Protein AF-A0A2P6VYI5-F1 (afdb_monomer_lite)

pLDDT: mean 72.13, std 23.08, range [32.66, 97.0]

Sequence (226 aa):
MGPPGRRHALGFVRREGHQSGPGGHHGDHEHGDGSRVHTASSAGDSFPFGAASLRRAPVARPSAGPLSFPGPPVTSLPQQPNPRRPHPSLVTIDEETLERWTNLEVREVNKSTVTKGRRLRELLSEDEPSAPTRDGEEHEFDPETLERLDEELSPLVRANLRLPITIYFDHQTETGAYIAHDEAIDAVDQLDVTETSPREGKLWLSRSQAIQIAREYPSAFQFLLA

Structure (mmCIF, N/CA/C/O backbone):
data_AF-A0A2P6VYI5-F1
#
_entry.id   AF-A0A2P6VYI5-F1
#
loop_
_atom_site.group_PDB
_atom_site.id
_atom_site.type_symbol
_atom_site.label_atom_id
_atom_site.label_alt_id
_atom_site.label_comp_id
_atom_site.label_asym_id
_atom_site.label_entity_id
_atom_site.label_seq_id
_atom_site.pdbx_PDB_ins_code
_atom_site.Cartn_x
_atom_site.Cartn_y
_atom_site.Cartn_z
_atom_site.occupancy
_atom_site.B_iso_or_equiv
_atom_site.auth_seq_id
_atom_site.auth_comp_id
_atom_site.auth_asym_id
_atom_site.auth_atom_id
_atom_site.pdbx_PDB_model_num
ATOM 1 N N . MET A 1 1 ? -24.131 -16.814 -57.044 1.00 42.41 1 MET A N 1
ATOM 2 C CA . MET A 1 1 ? -24.842 -17.771 -56.170 1.00 42.41 1 MET A CA 1
ATOM 3 C C . MET A 1 1 ? -24.492 -17.460 -54.716 1.00 42.41 1 MET A C 1
ATOM 5 O O . MET A 1 1 ? -23.474 -17.928 -54.236 1.00 42.41 1 MET A O 1
ATOM 9 N N . GLY A 1 2 ? -25.277 -16.601 -54.054 1.00 52.34 2 GLY A N 1
ATOM 10 C CA . GLY A 1 2 ? -25.522 -16.689 -52.596 1.00 52.34 2 GLY A CA 1
ATOM 11 C C . GLY A 1 2 ? -26.780 -17.548 -52.376 1.00 52.34 2 GLY A C 1
ATOM 12 O O . GLY A 1 2 ? -27.408 -17.868 -53.396 1.00 52.34 2 GLY A O 1
ATOM 13 N N . PRO A 1 3 ? -27.188 -17.945 -51.147 1.00 56.38 3 PRO A N 1
ATOM 14 C CA . PRO A 1 3 ? -27.567 -17.044 -50.028 1.00 56.38 3 PRO A CA 1
ATOM 15 C C . PRO A 1 3 ? -27.355 -17.721 -48.628 1.00 56.38 3 PRO A C 1
ATOM 17 O O . PRO A 1 3 ? -26.495 -18.594 -48.545 1.00 56.38 3 PRO A O 1
ATOM 20 N N . PRO A 1 4 ? -28.200 -17.533 -47.579 1.00 57.28 4 PRO A N 1
ATOM 21 C CA . PRO A 1 4 ? -28.645 -16.353 -46.799 1.00 57.28 4 PRO A CA 1
ATOM 22 C C . PRO A 1 4 ? -28.090 -16.409 -45.337 1.00 57.28 4 PRO A C 1
ATOM 24 O O . PRO A 1 4 ? -27.663 -17.452 -44.867 1.00 57.28 4 PRO A O 1
ATOM 27 N N . GLY A 1 5 ? -27.976 -15.341 -44.540 1.00 41.00 5 GLY A N 1
ATOM 28 C CA . GLY A 1 5 ? -29.052 -14.509 -43.994 1.00 41.00 5 GLY A CA 1
ATOM 29 C C . GLY A 1 5 ? -29.686 -15.123 -42.732 1.00 41.00 5 GLY A C 1
ATOM 30 O O . GLY A 1 5 ? -30.487 -16.041 -42.858 1.00 41.00 5 GLY A O 1
ATOM 31 N N . ARG A 1 6 ? -29.410 -14.569 -41.536 1.00 54.12 6 ARG A N 1
ATOM 32 C CA . ARG A 1 6 ? -30.350 -14.560 -40.393 1.00 54.12 6 ARG A CA 1
ATOM 33 C C . ARG A 1 6 ? -30.092 -13.371 -39.457 1.00 54.12 6 ARG A C 1
ATOM 35 O O . ARG A 1 6 ? -29.108 -13.317 -38.731 1.00 54.12 6 ARG A O 1
ATOM 42 N N . ARG A 1 7 ? -31.024 -12.419 -39.526 1.00 47.28 7 ARG A N 1
ATOM 43 C CA . ARG A 1 7 ? -31.320 -11.372 -38.542 1.00 47.28 7 ARG A CA 1
ATOM 44 C C . ARG A 1 7 ? -32.370 -11.906 -37.567 1.00 47.28 7 ARG A C 1
ATOM 46 O O . ARG A 1 7 ? -33.313 -12.512 -38.049 1.00 47.28 7 ARG A O 1
ATOM 53 N N . HIS A 1 8 ? -32.258 -11.567 -36.285 1.00 49.12 8 HIS A N 1
ATOM 54 C CA . HIS A 1 8 ? -33.333 -11.301 -35.304 1.00 49.12 8 HIS A CA 1
ATOM 55 C C . HIS A 1 8 ? -32.627 -10.477 -34.202 1.00 49.12 8 HIS A C 1
ATOM 57 O O . HIS A 1 8 ? -31.603 -10.933 -33.713 1.00 49.12 8 HIS A O 1
ATOM 63 N N . ALA A 1 9 ? -32.886 -9.205 -33.886 1.00 44.75 9 ALA A N 1
ATOM 64 C CA . ALA A 1 9 ? -34.093 -8.391 -33.724 1.00 44.75 9 ALA A CA 1
ATOM 65 C C . ALA A 1 9 ? -34.996 -8.806 -32.543 1.00 44.75 9 ALA A C 1
ATOM 67 O O . ALA A 1 9 ? -35.568 -9.891 -32.565 1.00 44.75 9 ALA A O 1
ATOM 68 N N . LEU A 1 10 ? -35.180 -7.829 -31.637 1.00 39.62 10 LEU A N 1
ATOM 69 C CA . LEU A 1 10 ? -36.130 -7.688 -30.516 1.00 39.62 10 LEU A CA 1
ATOM 70 C C . LEU A 1 10 ? -35.764 -8.406 -29.194 1.00 39.62 10 LEU A C 1
ATOM 72 O O . LEU A 1 10 ? -35.328 -9.543 -29.210 1.00 39.62 10 LEU A O 1
ATOM 76 N N . GLY A 1 11 ? -35.912 -7.796 -28.011 1.00 36.12 11 GLY A N 1
ATOM 77 C CA . GLY A 1 11 ? -36.803 -6.686 -27.675 1.00 36.12 11 GLY A CA 1
ATOM 78 C C . GLY A 1 11 ? -36.396 -5.864 -26.448 1.00 36.12 11 GLY A C 1
ATOM 79 O O . GLY A 1 11 ? -35.823 -6.353 -25.481 1.00 36.12 11 GLY A O 1
ATOM 80 N N . PHE A 1 12 ? -36.768 -4.588 -26.535 1.00 39.38 12 PHE A N 1
ATOM 81 C CA . PHE A 1 12 ? -37.057 -3.692 -25.424 1.00 39.38 12 PHE A CA 1
ATOM 82 C C . PHE A 1 12 ? -38.098 -4.317 -24.483 1.00 39.38 12 PHE A C 1
ATOM 84 O O . PHE A 1 12 ? -39.153 -4.745 -24.950 1.00 39.38 12 PHE A O 1
ATOM 91 N N . VAL A 1 13 ? -37.878 -4.230 -23.169 1.00 50.09 13 VAL A N 1
ATOM 92 C CA . VAL A 1 13 ? -38.974 -4.142 -22.194 1.00 50.09 13 VAL A CA 1
ATOM 93 C C . VAL A 1 13 ? -38.717 -2.941 -21.294 1.00 50.09 13 VAL A C 1
ATOM 95 O O . VAL A 1 13 ? -37.869 -2.944 -20.408 1.00 50.09 13 VAL A O 1
ATOM 98 N N . ARG A 1 14 ? -39.491 -1.900 -21.586 1.00 40.34 14 ARG A N 1
ATOM 99 C CA . ARG A 1 14 ? -39.785 -0.738 -20.756 1.00 40.34 14 ARG A CA 1
ATOM 100 C C . ARG A 1 14 ? -40.681 -1.206 -19.604 1.00 40.34 14 ARG A C 1
ATOM 102 O O . ARG A 1 14 ? -41.703 -1.840 -19.864 1.00 40.34 14 ARG A O 1
ATOM 109 N N . ARG A 1 15 ? -40.347 -0.877 -18.355 1.00 47.38 15 ARG A N 1
ATOM 110 C CA . ARG A 1 15 ? -41.313 -0.912 -17.247 1.00 47.38 15 ARG A CA 1
ATOM 111 C C . ARG A 1 15 ? -41.228 0.405 -16.490 1.00 47.38 15 ARG A C 1
ATOM 113 O O . ARG A 1 15 ? -40.343 0.619 -15.673 1.00 47.38 15 ARG A O 1
ATOM 120 N N . GLU A 1 16 ? -42.138 1.298 -16.850 1.00 42.16 16 GLU A N 1
ATOM 121 C CA . GLU A 1 16 ? -42.497 2.470 -16.064 1.00 42.16 16 GLU A CA 1
ATOM 122 C C . GLU A 1 16 ? -43.555 2.073 -15.029 1.00 42.16 16 GLU A C 1
ATOM 124 O O . GLU A 1 16 ? -44.430 1.254 -15.316 1.00 42.16 16 GLU A O 1
ATOM 129 N N . GLY A 1 17 ? -43.496 2.734 -13.872 1.00 40.62 17 GLY A N 1
ATOM 130 C CA . GLY A 1 17 ? -44.675 3.119 -13.100 1.00 40.62 17 GLY A CA 1
ATOM 131 C C . GLY A 1 17 ? -45.080 2.202 -11.949 1.00 40.62 17 GLY A C 1
ATOM 132 O O . GLY A 1 17 ? -45.732 1.187 -12.160 1.00 40.62 17 GLY A O 1
ATOM 133 N N . HIS A 1 18 ? -44.843 2.660 -10.717 1.00 46.91 18 HIS A N 1
ATOM 134 C CA . HIS A 1 18 ? -45.966 3.026 -9.849 1.00 46.91 18 HIS A CA 1
ATOM 135 C C . HIS A 1 18 ? -45.542 4.013 -8.750 1.00 46.91 18 HIS A C 1
ATOM 137 O O . HIS A 1 18 ? -44.525 3.838 -8.087 1.00 46.91 18 HIS A O 1
ATOM 143 N N . GLN A 1 19 ? -46.342 5.073 -8.628 1.00 45.84 19 GLN A N 1
ATOM 144 C CA . GLN A 1 19 ? -46.282 6.156 -7.646 1.00 45.84 19 GLN A CA 1
ATOM 145 C C . GLN A 1 19 ? -47.100 5.827 -6.382 1.00 45.84 19 GLN A C 1
ATOM 147 O O . GLN A 1 19 ? -47.957 4.939 -6.420 1.00 45.84 19 GLN A O 1
ATOM 152 N N . SER A 1 20 ? -46.913 6.696 -5.372 1.00 42.16 20 SER A N 1
ATOM 153 C CA . SER A 1 20 ? -47.778 7.016 -4.211 1.00 42.16 20 SER A CA 1
ATOM 154 C C . SER A 1 20 ? -47.398 6.271 -2.923 1.00 42.16 20 SER A C 1
ATOM 156 O O . SER A 1 20 ? -47.311 5.054 -2.932 1.00 42.16 20 SER A O 1
ATOM 158 N N . GLY A 1 21 ? -47.157 6.902 -1.767 1.00 37.19 21 GLY A N 1
ATOM 159 C CA . GLY A 1 21 ? -47.483 8.245 -1.270 1.00 37.19 21 GLY A CA 1
ATOM 160 C C . GLY A 1 21 ? -46.969 8.437 0.185 1.00 37.19 21 GLY A C 1
ATOM 161 O O . GLY A 1 21 ? -46.186 7.607 0.642 1.00 37.19 21 GLY A O 1
ATOM 162 N N . PRO A 1 22 ? -47.363 9.515 0.900 1.00 59.84 22 PRO A N 1
ATOM 163 C CA . PRO A 1 22 ? -46.507 10.216 1.873 1.00 59.84 22 PRO A CA 1
ATOM 164 C C . PRO A 1 22 ? -46.924 10.123 3.361 1.00 59.84 22 PRO A C 1
ATOM 166 O O . PRO A 1 22 ? -48.063 9.799 3.683 1.00 59.84 22 PRO A O 1
ATOM 169 N N . GLY A 1 23 ? -46.006 10.531 4.250 1.00 41.06 23 GLY A N 1
ATOM 170 C CA . GLY A 1 23 ? -46.215 10.909 5.664 1.00 41.06 23 GLY A CA 1
ATOM 171 C C . GLY A 1 23 ? -44.854 10.972 6.384 1.00 41.06 23 GLY A C 1
ATOM 172 O O . GLY A 1 23 ? -44.058 10.063 6.211 1.00 41.06 23 GLY A O 1
ATOM 173 N N . GLY A 1 24 ? -44.422 11.991 7.130 1.00 40.03 24 GLY A N 1
ATOM 174 C CA . GLY A 1 24 ? -45.097 13.125 7.758 1.00 40.03 24 GLY A CA 1
ATOM 175 C C . GLY A 1 24 ? -45.018 13.006 9.289 1.00 40.03 24 GLY A C 1
ATOM 176 O O . GLY A 1 24 ? -45.849 12.303 9.843 1.00 40.03 24 GLY A O 1
ATOM 177 N N . HIS A 1 25 ? -44.024 13.652 9.929 1.00 44.31 25 HIS A N 1
ATOM 178 C CA . HIS A 1 25 ? -44.014 14.275 11.284 1.00 44.31 25 HIS A CA 1
ATOM 179 C C . HIS A 1 25 ? -42.557 14.467 11.771 1.00 44.31 25 HIS A C 1
ATOM 181 O O . HIS A 1 25 ? -41.788 13.517 11.768 1.00 44.31 25 HIS A O 1
ATOM 187 N N . HIS A 1 26 ? -42.056 15.703 11.923 1.00 40.72 26 HIS A N 1
ATOM 188 C CA . HIS A 1 26 ? -42.143 16.620 13.086 1.00 40.72 26 HIS A CA 1
ATOM 189 C C . HIS A 1 26 ? -41.388 16.148 14.336 1.00 40.72 26 HIS A C 1
ATOM 191 O O . HIS A 1 26 ? -41.707 15.108 14.903 1.00 40.72 26 HIS A O 1
ATOM 197 N N . GLY A 1 27 ? -40.447 16.982 14.787 1.00 40.16 27 GLY A N 1
ATOM 198 C CA . GLY A 1 27 ? -39.711 16.813 16.035 1.00 40.16 27 GLY A CA 1
ATOM 199 C C . GLY A 1 27 ? -38.549 17.794 16.155 1.00 40.16 27 GLY A C 1
ATOM 200 O O . GLY A 1 27 ? -37.398 17.391 16.042 1.00 40.16 27 GLY A O 1
ATOM 201 N N . ASP A 1 28 ? -38.875 19.071 16.355 1.00 39.31 28 ASP A N 1
ATOM 202 C CA . ASP A 1 28 ? -37.960 20.125 16.794 1.00 39.31 28 ASP A CA 1
ATOM 203 C C . ASP A 1 28 ? -37.265 19.766 18.121 1.00 39.31 28 ASP A C 1
ATOM 205 O O . ASP A 1 28 ? -37.887 19.206 19.030 1.00 39.31 28 ASP A O 1
ATOM 209 N N . HIS A 1 29 ? -35.998 20.160 18.264 1.00 45.72 29 HIS A N 1
ATOM 210 C CA . HIS A 1 29 ? -35.383 20.441 19.562 1.00 45.72 29 HIS A CA 1
ATOM 211 C C . HIS A 1 29 ? -34.430 21.633 19.429 1.00 45.72 29 HIS A C 1
ATOM 213 O O . HIS A 1 29 ? -33.300 21.515 18.961 1.00 45.72 29 HIS A O 1
ATOM 219 N N . GLU A 1 30 ? -34.925 22.794 19.853 1.00 44.25 30 GLU A N 1
ATOM 220 C CA . GLU A 1 30 ? -34.123 23.925 20.310 1.00 44.25 30 GLU A CA 1
ATOM 221 C C . GLU A 1 30 ? -33.627 23.657 21.739 1.00 44.25 30 GLU A C 1
ATOM 223 O O . GLU A 1 30 ? -34.414 23.210 22.568 1.00 44.25 30 GLU A O 1
ATOM 228 N N . HIS A 1 31 ? -32.365 23.986 22.027 1.00 43.19 31 HIS A N 1
ATOM 229 C CA . HIS A 1 31 ? -31.763 24.437 23.303 1.00 43.19 31 HIS A CA 1
ATOM 230 C C . HIS A 1 31 ? -30.238 24.420 23.064 1.00 43.19 31 HIS A C 1
ATOM 232 O O . HIS A 1 31 ? -29.719 23.434 22.563 1.00 43.19 31 HIS A O 1
ATOM 238 N N . GLY A 1 32 ? -29.417 25.420 23.356 1.00 36.16 32 GLY A N 1
ATOM 239 C CA . GLY A 1 32 ? -29.577 26.681 24.055 1.00 36.16 32 GLY A CA 1
ATOM 240 C C . GLY A 1 32 ? -28.199 27.358 24.121 1.00 36.16 32 GLY A C 1
ATOM 241 O O . GLY A 1 32 ? -27.160 26.702 24.086 1.00 36.16 32 GLY A O 1
ATOM 242 N N . ASP A 1 33 ? -28.246 28.682 24.167 1.00 38.09 33 ASP A N 1
ATOM 243 C CA . ASP A 1 33 ? -27.182 29.667 24.371 1.00 38.09 33 ASP A CA 1
ATOM 244 C C . ASP A 1 33 ? -26.244 29.364 25.563 1.00 38.09 33 ASP A C 1
ATOM 246 O O . ASP A 1 33 ? -26.647 28.755 26.555 1.00 38.09 33 ASP A O 1
ATOM 250 N N . GLY A 1 34 ? -24.992 29.831 25.493 1.00 36.97 34 GLY A N 1
ATOM 251 C CA . GLY A 1 34 ? -24.014 29.622 26.560 1.00 36.97 34 GLY A CA 1
ATOM 252 C C . GLY A 1 34 ? -22.611 30.191 26.340 1.00 36.97 34 GLY A C 1
ATOM 253 O O . GLY A 1 34 ? -21.637 29.456 26.443 1.00 36.97 34 GLY A O 1
ATOM 254 N N . SER A 1 35 ? -22.511 31.492 26.056 1.00 36.28 35 SER A N 1
ATOM 255 C CA . SER A 1 35 ? -21.441 32.422 26.483 1.00 36.28 35 SER A CA 1
ATOM 256 C C . SER A 1 35 ? -20.107 31.863 27.025 1.00 36.28 35 SER A C 1
ATOM 258 O O . SER A 1 35 ? -20.052 31.273 28.104 1.00 36.28 35 SER A O 1
ATOM 260 N N . ARG A 1 36 ? -18.988 32.314 26.434 1.00 36.53 36 ARG A N 1
ATOM 261 C CA . ARG A 1 36 ? -17.781 32.668 27.207 1.00 36.53 36 ARG A CA 1
ATOM 262 C C . ARG A 1 36 ? -16.995 33.809 26.554 1.00 36.53 36 ARG A C 1
ATOM 264 O O . ARG A 1 36 ? -16.228 33.631 25.617 1.00 36.53 36 ARG A O 1
ATOM 271 N N . VAL A 1 37 ? -17.220 35.000 27.098 1.00 42.06 37 VAL A N 1
ATOM 272 C CA . VAL A 1 37 ? -16.324 36.162 27.056 1.00 42.06 37 VAL A CA 1
ATOM 273 C C . VAL A 1 37 ? -15.136 35.901 27.986 1.00 42.06 37 VAL A C 1
ATOM 275 O O . VAL A 1 37 ? -15.345 35.279 29.020 1.00 42.06 37 VAL A O 1
ATOM 278 N N . HIS A 1 38 ? -13.938 36.380 27.630 1.00 39.16 38 HIS A N 1
ATOM 279 C CA . HIS A 1 38 ? -12.920 37.037 28.483 1.00 39.16 38 HIS A CA 1
ATOM 280 C C . HIS A 1 38 ? -11.644 37.236 27.628 1.00 39.16 38 HIS A C 1
ATOM 282 O O . HIS A 1 38 ? -11.089 36.269 27.127 1.00 39.16 38 HIS A O 1
ATOM 288 N N . THR A 1 39 ? -11.339 38.474 27.198 1.00 36.88 39 THR A N 1
ATOM 289 C CA . THR A 1 39 ? -10.247 39.355 27.706 1.00 36.88 39 THR A CA 1
ATOM 290 C C . THR A 1 39 ? -8.839 38.751 27.615 1.00 36.88 39 THR A C 1
ATOM 292 O O . THR A 1 39 ? -8.651 37.622 28.027 1.00 36.88 39 THR A O 1
ATOM 295 N N . ALA A 1 40 ? -7.745 39.429 27.284 1.00 32.66 40 ALA A N 1
ATOM 296 C CA . ALA A 1 40 ? -7.414 40.739 26.742 1.00 32.66 40 ALA A CA 1
ATOM 297 C C . ALA A 1 40 ? -5.868 40.753 26.618 1.00 32.66 40 ALA A C 1
ATOM 299 O O . ALA A 1 40 ? -5.196 40.148 27.443 1.00 32.66 40 ALA A O 1
ATOM 300 N N . SER A 1 41 ? -5.349 41.569 25.698 1.00 33.41 41 SER A N 1
ATOM 301 C CA . SER A 1 41 ? -4.169 42.432 25.894 1.00 33.41 41 SER A CA 1
ATOM 302 C C . SER A 1 41 ? -2.723 41.887 25.907 1.00 33.41 41 SER A C 1
ATOM 304 O O . SER A 1 41 ? -2.395 40.880 26.522 1.00 33.41 41 SER A O 1
ATOM 306 N N . SER A 1 42 ? -1.863 42.768 25.369 1.00 34.38 42 SER A N 1
ATOM 307 C CA . SER A 1 42 ? -0.406 42.943 25.541 1.00 34.38 42 SER A CA 1
ATOM 308 C C . SER A 1 42 ? 0.491 42.174 24.558 1.00 34.38 42 SER A C 1
ATOM 310 O O . SER A 1 42 ? 0.528 40.955 24.578 1.00 34.38 42 SER A O 1
ATOM 312 N N . ALA A 1 43 ? 1.128 42.808 23.562 1.00 36.31 43 ALA A N 1
ATOM 313 C CA . ALA A 1 43 ? 2.178 43.848 23.590 1.00 36.31 43 ALA A CA 1
ATOM 314 C C . ALA A 1 43 ? 3.558 43.329 24.037 1.00 36.31 43 ALA A C 1
ATOM 316 O O . ALA A 1 43 ? 3.669 42.696 25.084 1.00 36.31 43 ALA A O 1
ATOM 317 N N . GLY A 1 44 ? 4.593 43.684 23.264 1.00 32.97 44 GLY A N 1
ATOM 318 C CA . GLY A 1 44 ? 6.011 43.574 23.628 1.00 32.97 44 GLY A CA 1
ATOM 319 C C . GLY A 1 44 ? 6.845 42.917 22.520 1.00 32.97 44 GLY A C 1
ATOM 320 O O . GLY A 1 44 ? 6.811 41.705 22.374 1.00 32.97 44 GLY A O 1
ATOM 321 N N . ASP A 1 45 ? 7.361 43.670 21.551 1.00 33.56 45 ASP A N 1
ATOM 322 C CA . ASP A 1 45 ? 8.681 44.333 21.544 1.00 33.56 45 ASP A CA 1
ATOM 323 C C . ASP A 1 45 ? 9.882 43.403 21.291 1.00 33.56 45 ASP A C 1
ATOM 325 O O . ASP A 1 45 ? 10.179 42.517 22.082 1.00 33.56 45 ASP A O 1
ATOM 329 N N . SER A 1 46 ? 10.565 43.711 20.180 1.00 35.19 46 SER A N 1
ATOM 330 C CA . SER A 1 46 ? 12.017 43.861 20.004 1.00 35.19 46 SER A CA 1
ATOM 331 C C . SER A 1 46 ? 12.980 42.791 20.531 1.00 35.19 46 SER A C 1
ATOM 333 O O . SER A 1 46 ? 12.966 42.456 21.703 1.00 35.19 46 SER A O 1
ATOM 335 N N . PHE A 1 47 ? 13.933 42.369 19.681 1.00 37.97 47 PHE A N 1
ATOM 336 C CA . PHE A 1 47 ? 15.392 42.566 19.858 1.00 37.97 47 PHE A CA 1
ATOM 337 C C . PHE A 1 47 ? 16.212 41.861 18.742 1.00 37.97 47 PHE A C 1
ATOM 339 O O . PHE A 1 47 ? 15.649 41.097 17.961 1.00 37.97 47 PHE A O 1
ATOM 346 N N . PRO A 1 48 ? 17.506 42.205 18.547 1.00 51.06 48 PRO A N 1
ATOM 347 C CA . PRO A 1 48 ? 18.041 42.552 17.233 1.00 51.06 48 PRO A CA 1
ATOM 348 C C . PRO A 1 48 ? 19.103 41.570 16.710 1.00 51.06 48 PRO A C 1
ATOM 350 O O . PRO A 1 48 ? 19.861 40.980 17.477 1.00 51.06 48 PRO A O 1
ATOM 353 N N . PHE A 1 49 ? 19.263 41.495 15.386 1.00 35.62 49 PHE A N 1
ATOM 354 C CA . PHE A 1 49 ? 20.467 40.921 14.779 1.00 35.62 49 PHE A CA 1
ATOM 355 C C . PHE A 1 49 ? 21.556 41.993 14.661 1.00 35.62 49 PHE A C 1
ATOM 357 O O . PHE A 1 49 ? 21.500 42.889 13.819 1.00 35.62 49 PHE A O 1
ATOM 364 N N . GLY A 1 50 ? 22.538 41.902 15.558 1.00 34.41 50 GLY A N 1
ATOM 365 C CA . GLY A 1 50 ? 23.737 42.727 15.570 1.00 34.41 50 GLY A CA 1
ATOM 366 C C . GLY A 1 50 ? 24.690 42.379 14.427 1.00 34.41 50 GLY A C 1
ATOM 367 O O . GLY A 1 50 ? 25.038 41.221 14.203 1.00 34.41 50 GLY A O 1
ATOM 368 N N . ALA A 1 51 ? 25.142 43.420 13.734 1.00 37.81 51 ALA A N 1
ATOM 369 C CA . ALA A 1 51 ? 26.279 43.391 12.833 1.00 37.81 51 ALA A CA 1
ATOM 370 C C . ALA A 1 51 ? 27.591 43.295 13.629 1.00 37.81 51 ALA A C 1
ATOM 372 O O . ALA A 1 51 ? 27.807 44.068 14.562 1.00 37.81 51 ALA A O 1
ATOM 373 N N . ALA A 1 52 ? 28.507 42.419 13.213 1.00 38.72 52 ALA A N 1
ATOM 374 C CA . ALA A 1 52 ? 29.901 42.472 13.642 1.00 38.72 52 ALA A CA 1
ATOM 375 C C . ALA A 1 52 ? 30.834 42.296 12.439 1.00 38.72 52 ALA A C 1
ATOM 377 O O . ALA A 1 52 ? 30.953 41.238 11.829 1.00 38.72 52 ALA A O 1
ATOM 378 N N . SER A 1 53 ? 31.467 43.415 12.111 1.00 37.50 53 SER A N 1
ATOM 379 C CA . SER A 1 53 ? 32.506 43.612 11.112 1.00 37.50 53 SER A CA 1
ATOM 380 C C . SER A 1 53 ? 33.812 42.935 11.545 1.00 37.50 53 SER A C 1
ATOM 382 O O . SER A 1 53 ? 34.279 43.176 12.656 1.00 37.50 53 SER A O 1
ATOM 384 N N . LEU A 1 54 ? 34.465 42.180 10.658 1.00 45.91 54 LEU A N 1
ATOM 385 C CA . LEU A 1 54 ? 35.879 41.824 10.801 1.00 45.91 54 LEU A CA 1
ATOM 386 C C . LEU A 1 54 ? 36.650 42.308 9.573 1.00 45.91 54 LEU A C 1
ATOM 388 O O . LEU A 1 54 ? 36.678 41.694 8.511 1.00 45.91 54 LEU A O 1
ATOM 392 N N . ARG A 1 55 ? 37.284 43.466 9.758 1.00 40.09 55 ARG A N 1
ATOM 393 C CA . ARG A 1 55 ? 38.366 43.978 8.922 1.00 40.09 55 ARG A CA 1
ATOM 394 C C . ARG A 1 55 ? 39.636 43.173 9.202 1.00 40.09 55 ARG A C 1
ATOM 396 O O . ARG A 1 55 ? 39.999 43.050 10.369 1.00 40.09 55 ARG A O 1
ATOM 403 N N . ARG A 1 56 ? 40.376 42.791 8.156 1.00 36.12 56 ARG A N 1
ATOM 404 C CA . ARG A 1 56 ? 41.838 43.003 8.051 1.00 36.12 56 ARG A CA 1
ATOM 405 C C . ARG A 1 56 ? 42.393 42.520 6.702 1.00 36.12 56 ARG A C 1
ATOM 407 O O . ARG A 1 56 ? 42.418 41.336 6.409 1.00 36.12 56 ARG A O 1
ATOM 414 N N . ALA A 1 57 ? 42.912 43.471 5.938 1.00 41.38 57 ALA A N 1
ATOM 415 C CA . ALA A 1 57 ? 44.097 43.343 5.082 1.00 41.38 57 ALA A CA 1
ATOM 416 C C . ALA A 1 57 ? 45.109 44.401 5.604 1.00 41.38 57 ALA A C 1
ATOM 418 O O . ALA A 1 57 ? 44.698 45.173 6.483 1.00 41.38 57 ALA A O 1
ATOM 419 N N . PRO A 1 58 ? 46.355 44.563 5.100 1.00 54.25 58 PRO A N 1
ATOM 420 C CA . PRO A 1 58 ? 47.089 43.868 4.024 1.00 54.25 58 PRO A CA 1
ATOM 421 C C . PRO A 1 58 ? 48.576 43.561 4.401 1.00 54.25 58 PRO A C 1
ATOM 423 O O . PRO A 1 58 ? 48.958 43.738 5.553 1.00 54.25 58 PRO A O 1
ATOM 426 N N . VAL A 1 59 ? 49.416 43.158 3.425 1.00 40.88 59 VAL A N 1
ATOM 427 C CA . VAL A 1 59 ? 50.799 43.656 3.128 1.00 40.88 59 VAL A CA 1
ATOM 428 C C . VAL A 1 59 ? 51.742 42.565 2.573 1.00 40.88 59 VAL A C 1
ATOM 430 O O . VAL A 1 59 ? 51.684 41.396 2.936 1.00 40.88 59 VAL A O 1
ATOM 433 N N . ALA A 1 60 ? 52.575 42.992 1.620 1.00 39.59 60 ALA A N 1
ATOM 434 C CA . ALA A 1 60 ? 53.377 42.241 0.659 1.00 39.59 60 ALA A CA 1
ATOM 435 C C . ALA A 1 60 ? 54.837 41.911 1.082 1.00 39.59 60 ALA A C 1
ATOM 437 O O . ALA A 1 60 ? 55.385 42.571 1.956 1.00 39.59 60 ALA A O 1
ATOM 438 N N . ARG A 1 61 ? 55.416 40.907 0.379 1.00 42.06 61 ARG A N 1
ATOM 439 C CA . ARG A 1 61 ? 56.812 40.646 -0.121 1.00 42.06 61 ARG A CA 1
ATOM 440 C C . ARG A 1 61 ? 58.000 41.478 0.437 1.00 42.06 61 ARG A C 1
ATOM 442 O O . ARG A 1 61 ? 57.829 42.684 0.574 1.00 42.06 61 ARG A O 1
ATOM 449 N N . PRO A 1 62 ? 59.247 40.931 0.565 1.00 46.19 62 PRO A N 1
ATOM 450 C CA . PRO A 1 62 ? 60.053 40.510 -0.608 1.00 46.19 62 PRO A CA 1
ATOM 451 C C . PRO A 1 62 ? 61.147 39.405 -0.439 1.00 46.19 62 PRO A C 1
ATOM 453 O O . PRO A 1 62 ? 61.421 38.895 0.637 1.00 46.19 62 PRO A O 1
ATOM 456 N N . SER A 1 63 ? 61.724 39.073 -1.606 1.00 44.50 63 SER A N 1
ATOM 457 C CA . SER A 1 63 ? 62.942 38.336 -2.030 1.00 44.50 63 SER A CA 1
ATOM 458 C C . SER A 1 63 ? 64.099 37.989 -1.068 1.00 44.50 63 SER A C 1
ATOM 460 O O . SER A 1 63 ? 64.547 38.863 -0.335 1.00 44.50 63 SER A O 1
ATOM 462 N N . ALA A 1 64 ? 64.738 36.824 -1.298 1.00 41.81 64 ALA A N 1
ATOM 463 C CA . ALA A 1 64 ? 66.186 36.663 -1.583 1.00 41.81 64 ALA A CA 1
ATOM 464 C C . ALA A 1 64 ? 66.558 35.178 -1.868 1.00 41.81 64 ALA A C 1
ATOM 466 O O . ALA A 1 64 ? 66.183 34.297 -1.100 1.00 41.81 64 ALA A O 1
ATOM 467 N N . GLY A 1 65 ? 67.295 34.898 -2.959 1.00 40.41 65 GLY A N 1
ATOM 468 C CA . GLY A 1 65 ? 68.157 33.694 -3.091 1.00 40.41 65 GLY A CA 1
ATOM 469 C C . GLY A 1 65 ? 69.464 33.874 -2.285 1.00 40.41 65 GLY A C 1
ATOM 470 O O . GLY A 1 65 ? 69.513 34.850 -1.535 1.00 40.41 65 GLY A O 1
ATOM 471 N N . PRO A 1 66 ? 70.550 33.069 -2.419 1.00 52.34 66 PRO A N 1
ATOM 472 C CA . PRO A 1 66 ? 70.957 32.124 -3.482 1.00 52.34 66 PRO A CA 1
ATOM 473 C C . PRO A 1 66 ? 71.322 30.718 -2.890 1.00 52.34 66 PRO A C 1
ATOM 475 O O . PRO A 1 66 ? 71.138 30.495 -1.704 1.00 52.34 66 PRO A O 1
ATOM 478 N N . LEU A 1 67 ? 71.722 29.654 -3.601 1.00 44.56 67 LEU A N 1
ATOM 479 C CA . LEU A 1 67 ? 73.011 29.401 -4.263 1.00 44.56 67 LEU A CA 1
ATOM 480 C C . LEU A 1 67 ? 72.931 28.050 -5.002 1.00 44.56 67 LEU A C 1
ATOM 482 O O . LEU A 1 67 ? 72.441 27.059 -4.465 1.00 44.56 67 LEU A O 1
ATOM 486 N N . SER A 1 68 ? 73.447 28.032 -6.230 1.00 42.34 68 SER A N 1
ATOM 487 C CA . SER A 1 68 ? 73.669 26.832 -7.041 1.00 42.34 68 SER A CA 1
ATOM 488 C C . SER A 1 68 ? 74.904 26.062 -6.572 1.00 42.34 68 SER A C 1
ATOM 490 O O . SER A 1 68 ? 75.956 26.662 -6.368 1.00 42.34 68 SER A O 1
ATOM 492 N N . PHE A 1 69 ? 74.801 24.733 -6.531 1.00 51.38 69 PHE A N 1
ATOM 493 C CA . PHE A 1 69 ? 75.939 23.816 -6.616 1.00 51.38 69 PHE A CA 1
ATOM 494 C C . PHE A 1 69 ? 75.758 22.936 -7.863 1.00 51.38 69 PHE A C 1
ATOM 496 O O . PHE A 1 69 ? 74.704 22.311 -7.996 1.00 51.38 69 PHE A O 1
ATOM 503 N N . PRO A 1 70 ? 76.734 22.858 -8.785 1.00 50.88 70 PRO A N 1
ATOM 504 C CA . PRO A 1 70 ? 76.695 21.879 -9.862 1.00 50.88 70 PRO A CA 1
ATOM 505 C C . PRO A 1 70 ? 77.087 20.498 -9.313 1.00 50.88 70 PRO A C 1
ATOM 507 O O . PRO A 1 70 ? 78.244 20.256 -8.975 1.00 50.88 70 PRO A O 1
ATOM 510 N N . GLY A 1 71 ? 76.112 19.594 -9.202 1.00 50.84 71 GLY A N 1
ATOM 511 C CA . GLY A 1 71 ? 76.365 18.165 -9.002 1.00 50.84 71 GLY A CA 1
ATOM 512 C C . GLY A 1 71 ? 76.889 17.501 -10.288 1.00 50.84 71 GLY A C 1
ATOM 513 O O . GLY A 1 71 ? 76.660 18.027 -11.380 1.00 50.84 71 GLY A O 1
ATOM 514 N N . PRO A 1 72 ? 77.602 16.364 -10.187 1.00 59.06 72 PRO A N 1
ATOM 515 C CA . PRO A 1 72 ? 78.151 15.655 -11.344 1.00 59.06 72 PRO A CA 1
ATOM 516 C C . PRO A 1 72 ? 77.039 15.135 -12.274 1.00 59.06 72 PRO A C 1
ATOM 518 O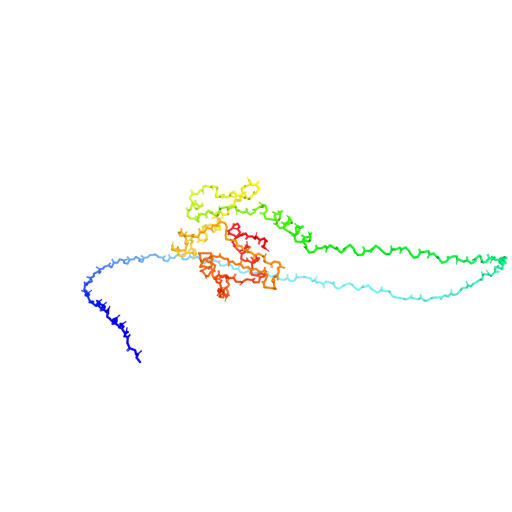 O . PRO A 1 72 ? 75.912 14.922 -11.818 1.00 59.06 72 PRO A O 1
ATOM 521 N N . PRO A 1 73 ? 77.330 14.905 -13.570 1.00 54.50 73 PRO A N 1
ATOM 522 C CA . PRO A 1 73 ? 76.332 14.435 -14.520 1.00 54.50 73 PRO A CA 1
ATOM 523 C C . PRO A 1 73 ? 75.807 13.063 -14.093 1.00 54.50 73 PRO A C 1
ATOM 525 O O . PRO A 1 73 ? 76.533 12.069 -14.091 1.00 54.50 73 PRO A O 1
ATOM 528 N N . VAL A 1 74 ? 74.524 13.006 -13.741 1.00 53.00 74 VAL A N 1
ATOM 529 C CA . VAL A 1 74 ? 73.796 11.745 -13.644 1.00 53.00 74 VAL A CA 1
ATOM 530 C C . VAL A 1 74 ? 73.617 11.259 -15.075 1.00 53.00 74 VAL A C 1
ATOM 532 O O . VAL A 1 74 ? 72.869 11.851 -15.851 1.00 53.00 74 VAL A O 1
ATOM 535 N N . THR A 1 75 ? 74.340 10.207 -15.448 1.00 53.41 75 THR A N 1
ATOM 536 C CA . THR A 1 75 ? 74.066 9.450 -16.668 1.00 53.41 75 THR A CA 1
ATOM 537 C C . THR A 1 75 ? 72.643 8.913 -16.568 1.00 53.41 75 THR A C 1
ATOM 539 O O . THR A 1 75 ? 72.384 7.929 -15.877 1.00 53.41 75 THR A O 1
ATOM 542 N N . SER A 1 76 ? 71.704 9.590 -17.224 1.00 54.72 76 SER A N 1
ATOM 543 C CA . SER A 1 76 ? 70.338 9.118 -17.400 1.00 54.72 76 SER A CA 1
ATOM 544 C C . SER A 1 76 ? 70.387 7.797 -18.164 1.00 54.72 76 SER A C 1
ATOM 546 O O . SER A 1 76 ? 70.632 7.785 -19.371 1.00 54.72 76 SER A O 1
ATOM 548 N N . LEU A 1 77 ? 70.168 6.675 -17.473 1.00 52.94 77 LEU A N 1
ATOM 549 C CA . LEU A 1 77 ? 69.793 5.437 -18.149 1.00 52.94 77 LEU A CA 1
ATOM 550 C C . LEU A 1 77 ? 68.556 5.729 -19.016 1.00 52.94 77 LEU A C 1
ATOM 552 O O . LEU A 1 77 ? 67.662 6.446 -18.551 1.00 52.94 77 LEU A O 1
ATOM 556 N N . PRO A 1 78 ? 68.453 5.176 -20.237 1.00 54.81 78 PRO A N 1
ATOM 557 C CA . PRO A 1 78 ? 67.200 5.226 -20.971 1.00 54.81 78 PRO A CA 1
ATOM 558 C C . PRO A 1 78 ? 66.126 4.575 -20.095 1.00 54.81 78 PRO A C 1
ATOM 560 O O . PRO A 1 78 ? 66.206 3.384 -19.793 1.00 54.81 78 PRO A O 1
ATOM 563 N N . GLN A 1 79 ? 65.146 5.367 -19.644 1.00 54.59 79 GLN A N 1
ATOM 564 C CA . GLN A 1 79 ? 63.941 4.822 -19.031 1.00 54.59 79 GLN A CA 1
ATOM 565 C C . GLN A 1 79 ? 63.346 3.846 -20.042 1.00 54.59 79 GLN A C 1
ATOM 567 O O . GLN A 1 79 ? 62.893 4.255 -21.113 1.00 54.59 79 GLN A O 1
ATOM 572 N N . GLN A 1 80 ? 63.372 2.553 -19.719 1.00 59.25 80 GLN A N 1
ATOM 573 C CA . GLN A 1 80 ? 62.531 1.602 -20.426 1.00 59.25 80 GLN A CA 1
ATOM 574 C C . GLN A 1 80 ? 61.090 2.120 -20.349 1.00 59.25 80 GLN A C 1
ATOM 576 O O . GLN A 1 80 ? 60.668 2.545 -19.267 1.00 59.25 80 GLN A O 1
ATOM 581 N N . PRO A 1 81 ? 60.332 2.119 -21.458 1.00 52.09 81 PRO A N 1
ATOM 582 C CA . PRO A 1 81 ? 58.928 2.478 -21.411 1.00 52.09 81 PRO A CA 1
ATOM 583 C C . PRO A 1 81 ? 58.247 1.530 -20.426 1.00 52.09 81 PRO A C 1
ATOM 585 O O . PRO A 1 81 ? 58.167 0.325 -20.657 1.00 52.09 81 PRO A O 1
ATOM 588 N N . ASN A 1 82 ? 57.818 2.089 -19.296 1.00 57.19 82 ASN A N 1
ATOM 589 C CA . ASN A 1 82 ? 57.054 1.387 -18.280 1.00 57.19 82 ASN A CA 1
ATOM 590 C C . ASN A 1 82 ? 55.870 0.717 -18.999 1.00 57.19 82 ASN A C 1
ATOM 592 O O . ASN A 1 82 ? 55.111 1.446 -19.654 1.00 57.19 82 ASN A O 1
ATOM 596 N N . PRO A 1 83 ? 55.724 -0.624 -18.977 1.00 59.25 83 PRO A N 1
ATOM 597 C CA . PRO A 1 83 ? 54.587 -1.262 -19.615 1.00 59.25 83 PRO A CA 1
ATOM 598 C C . PRO A 1 83 ? 53.350 -0.655 -18.967 1.00 59.25 83 PRO A C 1
ATOM 600 O O . PRO A 1 83 ? 53.152 -0.775 -17.756 1.00 59.25 83 PRO A O 1
ATOM 603 N N . ARG A 1 84 ? 52.575 0.093 -19.763 1.00 59.69 84 ARG A N 1
ATOM 604 C CA . ARG A 1 84 ? 51.314 0.688 -19.326 1.00 59.69 84 ARG A CA 1
ATOM 605 C C . ARG A 1 84 ? 50.565 -0.419 -18.605 1.00 59.69 84 ARG A C 1
ATOM 607 O O . ARG A 1 84 ? 50.288 -1.448 -19.221 1.00 59.69 84 ARG A O 1
ATOM 614 N N . ARG A 1 85 ? 50.323 -0.241 -17.301 1.00 58.69 85 ARG A N 1
ATOM 615 C CA . ARG A 1 85 ? 49.492 -1.169 -16.534 1.00 58.69 85 ARG A CA 1
ATOM 616 C C . ARG A 1 85 ? 48.245 -1.406 -17.384 1.00 58.69 85 ARG A C 1
ATOM 618 O O . ARG A 1 85 ? 47.657 -0.402 -17.798 1.00 58.69 85 ARG A O 1
ATOM 625 N N . PRO A 1 86 ? 47.884 -2.657 -17.716 1.00 52.47 86 PRO A N 1
ATOM 626 C CA . PRO A 1 86 ? 46.627 -2.890 -18.395 1.00 52.47 86 PRO A CA 1
ATOM 627 C C . PRO A 1 86 ? 45.559 -2.218 -17.537 1.00 52.47 86 PRO A C 1
ATOM 629 O O . PRO A 1 86 ? 45.444 -2.498 -16.341 1.00 52.47 86 PRO A O 1
ATOM 632 N N . HIS A 1 87 ? 44.872 -1.234 -18.119 1.00 56.69 87 HIS A N 1
ATOM 633 C CA . HIS A 1 87 ? 43.681 -0.674 -17.503 1.00 56.69 87 HIS A CA 1
ATOM 634 C C . HIS A 1 87 ? 42.776 -1.865 -17.182 1.00 56.69 87 HIS A C 1
ATOM 636 O O . HIS A 1 87 ? 42.719 -2.773 -18.019 1.00 56.69 87 HIS A O 1
ATOM 642 N N . PRO A 1 88 ? 42.139 -1.917 -15.997 1.00 58.75 88 PRO A N 1
ATOM 643 C CA . PRO A 1 88 ? 41.191 -2.980 -15.713 1.00 58.75 88 PRO A CA 1
ATOM 644 C C . PRO A 1 88 ? 40.220 -3.000 -16.888 1.00 58.75 88 PRO A C 1
ATOM 646 O O . PRO A 1 88 ? 39.551 -2.001 -17.158 1.00 58.75 88 PRO A O 1
ATOM 649 N N . SER A 1 89 ? 40.256 -4.085 -17.661 1.00 59.19 89 SER A N 1
ATOM 650 C CA . SER A 1 89 ? 39.292 -4.327 -18.721 1.00 59.19 89 SER A CA 1
ATOM 651 C C . SER A 1 89 ? 37.937 -4.123 -18.075 1.00 59.19 89 SER A C 1
ATOM 653 O O . SER A 1 89 ? 37.670 -4.775 -17.063 1.00 59.19 89 SER A O 1
ATOM 655 N N . LEU A 1 90 ? 37.158 -3.167 -18.587 1.00 60.09 90 LEU A N 1
ATOM 656 C CA . LEU A 1 90 ? 35.789 -2.941 -18.148 1.00 60.09 90 LEU A CA 1
ATOM 657 C C . LEU A 1 90 ? 35.136 -4.316 -18.074 1.00 60.09 90 LEU A C 1
ATOM 659 O O . LEU A 1 90 ? 34.994 -4.982 -19.101 1.00 60.09 90 LEU A O 1
ATOM 663 N N . VAL A 1 91 ? 34.858 -4.778 -16.855 1.00 63.28 91 VAL A N 1
ATOM 664 C CA . VAL A 1 91 ? 34.110 -6.009 -16.648 1.00 63.28 91 VAL A CA 1
ATOM 665 C C . VAL A 1 91 ? 32.772 -5.721 -17.299 1.00 63.28 91 VAL A C 1
ATOM 667 O O . VAL A 1 91 ? 31.995 -4.912 -16.803 1.00 63.28 91 VAL A O 1
ATOM 670 N N . THR A 1 92 ? 32.583 -6.266 -18.495 1.00 66.12 92 THR A N 1
ATOM 671 C CA . THR A 1 92 ? 31.340 -6.107 -19.230 1.00 66.12 92 THR A CA 1
ATOM 672 C C . THR A 1 92 ? 30.427 -7.141 -18.603 1.00 66.12 92 THR A C 1
ATOM 674 O O . THR A 1 92 ? 30.551 -8.327 -18.892 1.00 66.12 92 THR A O 1
ATOM 677 N N . ILE A 1 93 ? 29.649 -6.705 -17.614 1.00 77.81 93 ILE A N 1
ATOM 678 C CA . ILE A 1 93 ? 28.614 -7.538 -17.011 1.00 77.81 93 ILE A CA 1
ATOM 679 C C . ILE A 1 93 ? 27.583 -7.760 -18.117 1.00 77.81 93 ILE A C 1
ATOM 681 O O . ILE A 1 93 ? 27.120 -6.793 -18.721 1.00 77.81 93 ILE A O 1
ATOM 685 N N . ASP A 1 94 ? 27.309 -9.018 -18.447 1.00 88.38 94 ASP A N 1
ATOM 686 C CA . ASP A 1 94 ? 26.250 -9.353 -19.389 1.00 88.38 94 ASP A CA 1
ATOM 687 C C . ASP A 1 94 ? 24.878 -9.010 -18.792 1.00 88.38 94 ASP A C 1
ATOM 689 O O . ASP A 1 94 ? 24.694 -9.022 -17.572 1.00 88.38 94 ASP A O 1
ATOM 693 N N . GLU A 1 95 ? 23.921 -8.690 -19.662 1.00 86.50 95 GLU A N 1
ATOM 694 C CA . GLU A 1 95 ? 22.581 -8.252 -19.258 1.00 86.50 95 GLU A CA 1
ATOM 695 C C . GLU A 1 95 ? 21.882 -9.285 -18.361 1.00 86.50 95 GLU A C 1
ATOM 697 O O . GLU A 1 95 ? 21.279 -8.919 -17.362 1.00 86.50 95 GLU A O 1
ATOM 702 N N . GLU A 1 96 ? 22.049 -10.583 -18.632 1.00 86.12 96 GLU A N 1
ATOM 703 C CA . GLU A 1 96 ? 21.442 -11.662 -17.840 1.00 86.12 96 GLU A CA 1
ATOM 704 C C . GLU A 1 96 ? 21.984 -11.687 -16.401 1.00 86.12 96 GLU A C 1
ATOM 706 O O . GLU A 1 96 ? 21.234 -11.831 -15.429 1.00 86.12 96 GLU A O 1
ATOM 711 N N . THR A 1 97 ? 23.295 -11.503 -16.236 1.00 84.19 97 THR 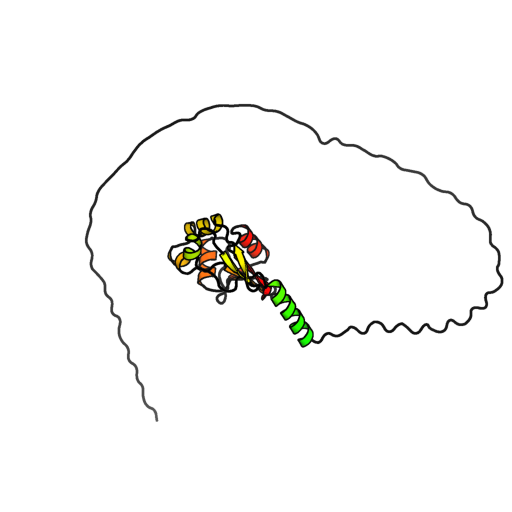A N 1
ATOM 712 C CA . THR A 1 97 ? 23.915 -11.374 -14.917 1.00 84.19 97 THR A CA 1
ATOM 713 C C . THR A 1 97 ? 23.423 -10.115 -14.208 1.00 84.19 97 THR A C 1
ATOM 715 O O . THR A 1 97 ? 23.094 -10.190 -13.022 1.00 84.19 97 THR A O 1
ATOM 718 N N . LEU A 1 98 ? 23.325 -8.978 -14.903 1.00 85.06 98 LEU A N 1
ATOM 719 C CA . LEU A 1 98 ? 22.804 -7.741 -14.320 1.00 85.06 98 LEU A CA 1
ATOM 720 C C . LEU A 1 98 ? 21.347 -7.904 -13.865 1.00 85.06 98 LEU A C 1
ATOM 722 O O . LEU A 1 98 ? 21.040 -7.622 -12.709 1.00 85.06 98 LEU A O 1
ATOM 726 N N . GLU A 1 99 ? 20.472 -8.426 -14.722 1.00 85.00 99 GLU A N 1
ATOM 727 C CA . GLU A 1 99 ? 19.071 -8.719 -14.409 1.00 85.00 99 GLU A CA 1
ATOM 728 C C . GLU A 1 99 ? 18.950 -9.654 -13.205 1.00 85.00 99 GLU A C 1
ATOM 730 O O . GLU A 1 99 ? 18.144 -9.427 -12.301 1.00 85.00 99 GLU A O 1
ATOM 735 N N . ARG A 1 100 ? 19.771 -10.708 -13.143 1.00 85.25 100 ARG A N 1
ATOM 736 C CA . ARG A 1 100 ? 19.777 -11.636 -12.009 1.00 85.25 100 ARG A CA 1
ATOM 737 C C . ARG A 1 100 ? 20.143 -10.938 -10.700 1.00 85.25 100 ARG A C 1
ATOM 739 O O . ARG A 1 100 ? 19.492 -11.199 -9.689 1.00 85.25 100 ARG A O 1
ATOM 746 N N . TRP A 1 101 ? 21.168 -10.089 -10.698 1.00 84.50 101 TRP A N 1
ATOM 747 C CA . TRP A 1 101 ? 21.570 -9.333 -9.508 1.00 84.50 101 TRP A CA 1
ATOM 748 C C . TRP A 1 101 ? 20.511 -8.309 -9.103 1.00 84.50 101 TRP A C 1
ATOM 750 O O . TRP A 1 101 ? 20.136 -8.265 -7.934 1.00 84.50 101 TRP A O 1
ATOM 760 N N . THR A 1 102 ? 19.957 -7.568 -10.064 1.00 83.06 102 THR A N 1
ATOM 761 C CA . THR A 1 102 ? 18.856 -6.625 -9.830 1.00 83.06 102 THR A CA 1
ATOM 762 C C . THR A 1 102 ? 17.651 -7.332 -9.215 1.00 83.06 102 THR A C 1
ATOM 764 O O . THR A 1 102 ? 17.114 -6.879 -8.212 1.00 83.06 102 THR A O 1
ATOM 767 N N . ASN A 1 103 ? 17.272 -8.503 -9.730 1.00 83.69 103 ASN A N 1
ATOM 768 C CA . ASN A 1 103 ? 16.173 -9.294 -9.176 1.00 83.69 103 ASN A CA 1
ATOM 769 C C . ASN A 1 103 ? 16.433 -9.779 -7.742 1.00 83.69 103 ASN A C 1
ATOM 771 O O . ASN A 1 103 ? 15.488 -9.906 -6.962 1.00 83.69 103 ASN A O 1
ATOM 775 N N . LEU A 1 104 ? 17.684 -10.085 -7.382 1.00 83.31 104 LEU A N 1
ATOM 776 C CA . LEU A 1 104 ? 18.036 -10.429 -6.001 1.00 83.31 104 LEU A CA 1
ATOM 777 C C . LEU A 1 104 ? 17.900 -9.212 -5.081 1.00 83.31 104 LEU A C 1
ATOM 779 O O . LEU A 1 104 ? 17.301 -9.336 -4.017 1.00 83.31 104 LEU A O 1
ATOM 783 N N . GLU A 1 105 ? 18.370 -8.047 -5.522 1.00 83.38 105 GLU A N 1
ATOM 784 C CA . GLU A 1 105 ? 18.259 -6.797 -4.766 1.00 83.38 105 GLU A CA 1
ATOM 785 C C . GLU A 1 105 ? 16.794 -6.382 -4.565 1.00 83.38 105 GLU A C 1
ATOM 787 O O . GLU A 1 105 ? 16.371 -6.080 -3.453 1.00 83.38 105 GLU A O 1
ATOM 792 N N . VAL A 1 106 ? 15.974 -6.457 -5.617 1.00 83.56 106 VAL A N 1
ATOM 793 C CA . VAL A 1 106 ? 14.533 -6.166 -5.549 1.00 83.56 106 VAL A CA 1
ATOM 794 C C . VAL A 1 106 ? 13.828 -7.088 -4.552 1.00 83.56 106 VAL A C 1
ATOM 796 O O . VAL A 1 106 ? 12.959 -6.653 -3.794 1.00 83.56 106 VAL A O 1
ATOM 799 N N . ARG A 1 107 ? 14.193 -8.376 -4.523 1.00 79.56 107 ARG A N 1
ATOM 800 C CA . ARG A 1 107 ? 13.638 -9.324 -3.546 1.00 79.56 107 ARG A CA 1
ATOM 801 C C . ARG A 1 107 ? 14.035 -8.967 -2.122 1.00 79.56 107 ARG A C 1
ATOM 803 O O . ARG A 1 107 ? 13.187 -9.069 -1.242 1.00 79.56 107 ARG A O 1
ATOM 810 N N . GLU A 1 108 ? 15.282 -8.556 -1.916 1.00 82.44 108 GLU A N 1
ATOM 811 C CA . GLU A 1 108 ? 15.789 -8.142 -0.608 1.00 82.44 108 GLU A CA 1
ATOM 812 C C . GLU A 1 108 ? 15.045 -6.906 -0.088 1.00 82.44 108 GLU A C 1
ATOM 814 O O . GLU A 1 108 ? 14.529 -6.921 1.026 1.00 82.44 108 GLU A O 1
ATOM 819 N N . VAL A 1 109 ? 14.894 -5.876 -0.926 1.00 79.31 109 VAL A N 1
ATOM 820 C CA . VAL A 1 109 ? 14.180 -4.633 -0.583 1.00 79.31 109 VAL A CA 1
ATOM 821 C C . VAL A 1 109 ? 12.718 -4.893 -0.207 1.00 79.31 109 VAL A C 1
ATOM 823 O O . VAL A 1 109 ? 12.177 -4.236 0.678 1.00 79.31 109 VAL A O 1
ATOM 826 N N . ASN A 1 110 ? 12.076 -5.872 -0.844 1.00 86.88 110 ASN A N 1
ATOM 827 C CA . ASN A 1 110 ? 10.661 -6.177 -0.638 1.00 86.88 110 ASN A CA 1
ATOM 828 C C . ASN A 1 110 ? 10.386 -7.190 0.496 1.00 86.88 110 ASN A C 1
ATOM 830 O O . ASN A 1 110 ? 9.265 -7.697 0.597 1.00 86.88 110 ASN A O 1
ATOM 834 N N . LYS A 1 111 ? 11.376 -7.552 1.323 1.00 81.75 111 LYS A N 1
ATOM 835 C CA . LYS A 1 111 ? 11.197 -8.531 2.415 1.00 81.75 111 LYS A CA 1
ATOM 836 C C . LYS A 1 111 ? 10.168 -8.103 3.462 1.00 81.75 111 LYS A C 1
ATOM 838 O O . LYS A 1 111 ? 9.370 -8.923 3.908 1.00 81.75 111 LYS A O 1
ATOM 843 N N . SER A 1 112 ? 10.127 -6.816 3.790 1.00 80.12 112 SER A N 1
ATOM 844 C CA . SER A 1 112 ? 9.161 -6.255 4.741 1.00 80.12 112 SER A CA 1
ATOM 845 C C . SER A 1 112 ? 7.775 -6.008 4.133 1.00 80.12 112 SER A C 1
ATOM 847 O O . SER A 1 112 ? 6.878 -5.516 4.816 1.00 80.12 112 SER A O 1
ATOM 849 N N . THR A 1 113 ? 7.553 -6.346 2.856 1.00 86.44 113 THR A N 1
ATOM 850 C CA . THR A 1 113 ? 6.245 -6.159 2.220 1.00 86.44 113 THR A CA 1
ATOM 851 C C . THR A 1 113 ? 5.231 -7.193 2.701 1.00 86.44 113 THR A C 1
ATOM 853 O O . THR A 1 113 ? 5.534 -8.388 2.762 1.00 86.44 113 THR A O 1
ATOM 856 N N . VAL A 1 114 ? 4.004 -6.752 2.984 1.00 89.31 114 VAL A N 1
ATOM 857 C CA . VAL A 1 114 ? 2.891 -7.627 3.373 1.00 89.31 114 VAL A CA 1
ATOM 858 C C . VAL A 1 114 ? 2.582 -8.636 2.264 1.00 89.31 114 VAL A C 1
ATOM 860 O O . VAL A 1 114 ? 2.412 -8.291 1.095 1.00 89.31 114 VAL A O 1
ATOM 863 N N . THR A 1 115 ? 2.506 -9.918 2.628 1.00 80.44 115 THR A N 1
ATOM 864 C CA . THR A 1 115 ? 2.282 -11.018 1.668 1.00 80.44 115 THR A CA 1
ATOM 865 C C . THR A 1 115 ? 0.836 -11.135 1.221 1.00 80.44 115 THR A C 1
ATOM 867 O O . THR A 1 115 ? 0.555 -11.491 0.075 1.00 80.44 115 THR A O 1
ATOM 870 N N . LYS A 1 116 ? -0.091 -10.876 2.141 1.00 83.12 116 LYS A N 1
ATOM 871 C CA . LYS A 1 116 ? -1.524 -11.031 1.932 1.00 83.12 116 LYS A CA 1
ATOM 872 C C . LYS A 1 116 ? -2.254 -9.892 2.620 1.00 83.12 116 LYS A C 1
ATOM 874 O O . LYS A 1 116 ? -2.413 -9.905 3.837 1.00 83.12 116 LYS A O 1
ATOM 879 N N . GLY A 1 117 ? -2.747 -8.949 1.820 1.00 88.69 117 GLY A N 1
ATOM 880 C CA . GLY A 1 117 ? -3.494 -7.813 2.344 1.00 88.69 117 GLY A CA 1
ATOM 881 C C . GLY A 1 117 ? -4.749 -8.241 3.114 1.00 88.69 117 GLY A C 1
ATOM 882 O O . GLY A 1 117 ? -5.510 -9.115 2.664 1.00 88.69 117 GLY A O 1
ATOM 883 N N . ARG A 1 118 ? -4.967 -7.620 4.273 1.00 95.06 118 ARG A N 1
ATOM 884 C CA . ARG A 1 118 ? -6.120 -7.834 5.164 1.00 95.06 118 ARG A CA 1
ATOM 885 C C . ARG A 1 118 ? -7.219 -6.830 4.839 1.00 95.06 118 ARG A C 1
ATOM 887 O O . ARG A 1 118 ? -6.930 -5.749 4.343 1.00 95.06 118 ARG A O 1
ATOM 894 N N . ARG A 1 119 ? -8.492 -7.180 5.049 1.00 95.94 119 ARG A N 1
ATOM 895 C CA . ARG A 1 119 ? -9.584 -6.229 4.770 1.00 95.94 119 ARG A CA 1
ATOM 896 C C . ARG A 1 119 ? -9.660 -5.169 5.865 1.00 95.94 119 ARG A C 1
ATOM 898 O O . ARG A 1 119 ? -9.525 -5.525 7.031 1.00 95.94 119 ARG A O 1
ATOM 905 N N . LEU A 1 120 ? -9.996 -3.929 5.506 1.00 95.94 120 LEU A N 1
ATOM 906 C CA . LEU A 1 120 ? -10.130 -2.822 6.466 1.00 95.94 120 LEU A CA 1
ATOM 907 C C . LEU A 1 120 ? -11.048 -3.180 7.650 1.00 95.94 120 LEU A C 1
ATOM 909 O O . LEU A 1 120 ? -10.642 -3.090 8.801 1.00 95.94 120 LEU A O 1
ATOM 913 N N . ARG A 1 121 ? -12.242 -3.716 7.371 1.00 94.00 121 ARG A N 1
ATOM 914 C CA . ARG A 1 121 ? -13.202 -4.165 8.403 1.00 94.00 121 ARG A CA 1
ATOM 915 C C . ARG A 1 121 ? -12.661 -5.218 9.380 1.00 94.00 121 ARG A C 1
ATOM 917 O O . ARG A 1 121 ? -13.199 -5.356 10.467 1.00 94.00 121 ARG A O 1
ATOM 924 N N . GLU A 1 122 ? -11.703 -6.039 8.945 1.00 94.44 122 GLU A N 1
ATOM 925 C CA . GLU A 1 122 ? -11.112 -7.079 9.796 1.00 94.44 122 GLU A CA 1
ATOM 926 C C . GLU A 1 122 ? -10.095 -6.436 10.736 1.00 94.44 122 GLU A C 1
ATOM 928 O O . GLU A 1 122 ? -10.134 -6.701 11.930 1.00 94.44 122 GLU A O 1
ATOM 933 N N . LEU A 1 123 ? -9.266 -5.534 10.208 1.00 95.69 123 LEU A N 1
ATOM 934 C CA . LEU A 1 123 ? -8.277 -4.787 10.984 1.00 95.69 123 LEU A CA 1
ATOM 935 C C . LEU A 1 123 ? -8.938 -3.878 12.032 1.00 95.69 123 LEU A C 1
ATOM 937 O O . LEU A 1 123 ? -8.509 -3.863 13.173 1.00 95.69 123 LEU A O 1
ATOM 941 N N . LEU A 1 124 ? -10.046 -3.209 11.695 1.00 95.00 124 LEU A N 1
ATOM 942 C CA . LEU A 1 124 ? -10.815 -2.376 12.639 1.00 95.00 124 LEU A CA 1
ATOM 943 C C . LEU A 1 124 ? -11.427 -3.153 13.818 1.00 95.00 124 LEU A C 1
ATOM 945 O O . LEU A 1 124 ? -11.876 -2.547 14.784 1.00 95.00 124 LEU A O 1
ATOM 949 N N . SER A 1 125 ? -11.519 -4.482 13.719 1.00 94.38 125 SER A N 1
ATOM 950 C CA . SER A 1 125 ? -12.069 -5.332 14.784 1.00 94.38 125 SER A CA 1
ATOM 951 C C . SER A 1 125 ? -11.003 -5.971 15.677 1.00 94.38 125 SER A C 1
ATOM 953 O O . SER A 1 125 ? -11.356 -6.690 16.610 1.00 94.38 125 SER A O 1
ATOM 955 N N . GLU A 1 126 ? -9.723 -5.760 15.367 1.00 94.44 126 GLU A N 1
ATOM 956 C CA . GLU A 1 126 ? -8.585 -6.307 16.104 1.00 94.44 126 GLU A CA 1
ATOM 957 C C . GLU A 1 126 ? -8.072 -5.270 17.115 1.00 94.44 126 GLU A C 1
ATOM 959 O O . GLU A 1 126 ? -7.996 -4.086 16.802 1.00 94.44 126 GLU A O 1
ATOM 964 N N . ASP A 1 127 ? -7.697 -5.716 18.318 1.00 91.12 127 ASP A N 1
ATOM 965 C CA . ASP A 1 127 ? -7.084 -4.840 19.331 1.00 91.12 127 ASP A CA 1
ATOM 966 C C . ASP A 1 127 ? -5.668 -4.390 18.910 1.00 91.12 127 ASP A C 1
ATOM 968 O O . ASP A 1 127 ? -5.250 -3.271 19.194 1.00 91.12 127 ASP A O 1
ATOM 972 N N . GLU A 1 128 ? -4.940 -5.268 18.211 1.00 93.25 128 GLU A N 1
ATOM 973 C CA . GLU A 1 128 ? -3.590 -5.040 17.678 1.00 93.25 128 GLU A CA 1
ATOM 974 C C . GLU A 1 128 ? -3.574 -5.406 16.179 1.00 93.25 128 GLU A C 1
ATOM 976 O O . GLU A 1 128 ? -3.235 -6.540 15.813 1.00 93.25 128 GLU A O 1
ATOM 981 N N . PRO A 1 129 ? -4.004 -4.490 15.290 1.00 95.69 129 PRO A N 1
ATOM 982 C CA . PRO A 1 129 ? -4.173 -4.796 13.876 1.00 95.69 129 PRO A CA 1
ATOM 983 C C . PRO A 1 129 ? -2.821 -5.027 13.198 1.00 95.69 129 PRO A C 1
ATOM 985 O O . PRO A 1 129 ? -1.956 -4.151 13.176 1.00 95.69 129 PRO A O 1
ATOM 988 N N . SER A 1 130 ? -2.644 -6.203 12.596 1.00 95.56 130 SER A N 1
ATOM 989 C CA . SER A 1 130 ? -1.369 -6.601 11.982 1.00 95.56 130 SER A CA 1
ATOM 990 C C . SER A 1 130 ? -1.536 -7.512 10.759 1.00 95.56 130 SER A C 1
ATOM 992 O O . SER A 1 130 ? -2.595 -8.107 10.510 1.00 95.56 130 SER A O 1
ATOM 994 N N . ALA A 1 131 ? -0.493 -7.582 9.926 1.00 94.69 131 ALA A N 1
ATOM 995 C CA . ALA A 1 131 ? -0.426 -8.520 8.810 1.00 94.69 131 ALA A CA 1
ATOM 996 C C . ALA A 1 131 ? 0.987 -9.084 8.574 1.00 94.69 131 ALA A C 1
ATOM 998 O O . ALA A 1 131 ? 1.964 -8.334 8.596 1.00 94.69 131 ALA A O 1
ATOM 999 N N . PRO A 1 132 ? 1.099 -10.368 8.183 1.00 93.12 132 PRO A N 1
ATOM 1000 C CA . PRO A 1 132 ? 2.390 -11.009 7.981 1.00 93.12 132 PRO A CA 1
ATOM 1001 C C . PRO A 1 132 ? 3.102 -10.510 6.714 1.00 93.12 132 PRO A C 1
ATOM 1003 O O . PRO A 1 132 ? 2.551 -10.486 5.599 1.00 93.12 132 PRO A O 1
ATOM 1006 N N . THR A 1 133 ? 4.377 -10.183 6.874 1.00 93.88 133 THR A N 1
ATOM 1007 C CA . THR A 1 133 ? 5.308 -9.779 5.811 1.00 93.88 133 THR A CA 1
ATOM 1008 C C . THR A 1 133 ? 5.936 -10.983 5.103 1.00 93.88 133 THR A C 1
ATOM 1010 O O . THR A 1 133 ? 5.740 -12.137 5.493 1.00 93.88 133 THR A O 1
ATOM 1013 N N . ARG A 1 134 ? 6.679 -10.743 4.013 1.00 88.81 134 ARG A N 1
ATOM 1014 C CA . ARG A 1 134 ? 7.381 -11.799 3.257 1.00 88.81 134 ARG A CA 1
ATOM 1015 C C . ARG A 1 134 ? 8.491 -12.469 4.057 1.00 88.81 134 ARG A C 1
ATOM 1017 O O . ARG A 1 134 ? 8.761 -13.640 3.801 1.00 88.81 134 ARG A O 1
ATOM 1024 N N . ASP A 1 135 ? 9.094 -11.755 5.001 1.00 88.31 135 ASP A N 1
ATOM 1025 C CA . ASP A 1 135 ? 10.145 -12.286 5.877 1.00 88.31 135 ASP A CA 1
ATOM 1026 C C . ASP A 1 135 ? 9.590 -13.012 7.116 1.00 88.31 135 ASP A C 1
ATOM 1028 O O . ASP A 1 135 ? 10.342 -13.594 7.892 1.00 88.31 135 ASP A O 1
ATOM 1032 N N . GLY A 1 136 ? 8.262 -13.030 7.287 1.00 88.75 136 GLY A N 1
ATOM 1033 C CA . GLY A 1 136 ? 7.593 -13.687 8.412 1.00 88.75 136 GLY A CA 1
ATOM 1034 C C . GLY A 1 136 ? 7.474 -12.831 9.675 1.00 88.75 136 GLY A C 1
ATOM 1035 O O . GLY A 1 136 ? 7.002 -13.337 10.689 1.00 88.75 136 GLY A O 1
ATOM 1036 N N . GLU A 1 137 ? 7.870 -11.558 9.618 1.00 90.31 137 GLU A N 1
ATOM 1037 C CA . GLU A 1 137 ? 7.569 -10.555 10.648 1.00 90.31 137 GLU A CA 1
ATOM 1038 C C . GLU A 1 137 ? 6.146 -9.997 10.482 1.00 90.31 137 GLU A C 1
ATOM 1040 O O . GLU A 1 137 ? 5.516 -10.196 9.439 1.00 90.31 137 GLU A O 1
ATOM 1045 N N . GLU A 1 138 ? 5.658 -9.255 11.476 1.00 92.38 138 GLU A N 1
ATOM 1046 C CA . GLU A 1 138 ? 4.359 -8.577 11.432 1.00 92.38 138 GLU A CA 1
ATOM 1047 C C . GLU A 1 138 ? 4.508 -7.106 11.022 1.00 92.38 138 GLU A C 1
ATOM 1049 O O . GLU A 1 138 ? 5.389 -6.389 11.496 1.00 92.38 138 GLU A O 1
ATOM 1054 N N . HIS A 1 139 ? 3.624 -6.650 10.135 1.00 93.94 139 HIS A N 1
ATOM 1055 C CA . HIS A 1 139 ? 3.412 -5.237 9.831 1.00 93.94 139 HIS A CA 1
ATOM 1056 C C . HIS A 1 139 ? 2.236 -4.740 10.664 1.00 93.94 139 HIS A C 1
ATOM 1058 O O . HIS A 1 139 ? 1.094 -5.124 10.406 1.00 93.94 139 HIS A O 1
ATOM 1064 N N . GLU A 1 140 ? 2.521 -3.905 11.656 1.00 95.56 140 GLU A N 1
ATOM 1065 C CA . GLU A 1 140 ? 1.509 -3.280 12.507 1.00 95.56 140 GLU A CA 1
ATOM 1066 C C . GLU A 1 140 ? 0.833 -2.115 11.775 1.00 95.56 140 GLU A C 1
ATOM 1068 O O . GLU A 1 140 ? 1.488 -1.289 11.127 1.00 95.56 140 GLU A O 1
ATOM 1073 N N . PHE A 1 141 ? -0.492 -2.053 11.878 1.00 96.81 141 PHE A N 1
ATOM 1074 C CA . PHE A 1 141 ? -1.279 -0.938 11.374 1.00 96.81 141 PHE A CA 1
ATOM 1075 C C . PHE A 1 141 ? -1.544 0.073 12.485 1.00 96.81 141 PHE A C 1
ATOM 1077 O O . PHE A 1 141 ? -1.804 -0.289 13.627 1.00 96.81 141 PHE A O 1
ATOM 1084 N N . ASP A 1 142 ? -1.516 1.348 12.123 1.00 95.44 142 ASP A N 1
ATOM 1085 C CA . ASP A 1 142 ? -1.881 2.451 12.999 1.00 95.44 142 ASP A CA 1
ATOM 1086 C C . ASP A 1 142 ? -3.414 2.529 13.143 1.00 95.44 142 ASP A C 1
ATOM 1088 O O . ASP A 1 142 ? -4.093 2.798 12.143 1.00 95.44 142 ASP A O 1
ATOM 1092 N N . PRO A 1 143 ? -3.979 2.312 14.349 1.00 95.25 143 PRO A N 1
ATOM 1093 C CA . PRO A 1 143 ? -5.425 2.330 14.558 1.00 95.25 143 PRO A CA 1
ATOM 1094 C C . PRO A 1 143 ? -6.070 3.662 14.168 1.00 95.25 143 PRO A C 1
ATOM 1096 O O . PRO A 1 143 ? -7.132 3.657 13.550 1.00 95.25 143 PRO A O 1
ATOM 1099 N N . GLU A 1 144 ? -5.404 4.792 14.437 1.00 95.75 144 GLU A N 1
ATOM 1100 C CA . GLU A 1 144 ? -5.923 6.120 14.082 1.00 95.75 144 GLU A CA 1
ATOM 1101 C C . GLU A 1 144 ? -6.061 6.266 12.560 1.00 95.75 144 GLU A C 1
ATOM 1103 O O . GLU A 1 144 ? -7.059 6.780 12.053 1.00 95.75 144 GLU A O 1
ATOM 1108 N N . THR A 1 145 ? -5.087 5.757 11.801 1.00 96.38 145 THR A N 1
ATOM 1109 C CA . THR A 1 145 ? -5.172 5.727 10.338 1.00 96.38 145 THR A CA 1
ATOM 1110 C C . THR A 1 145 ? -6.300 4.818 9.846 1.00 96.38 145 THR A C 1
ATOM 1112 O O . THR A 1 145 ? -6.992 5.176 8.892 1.00 96.38 145 THR A O 1
ATOM 1115 N N . LEU A 1 146 ? -6.517 3.656 10.471 1.00 97.00 146 LEU A N 1
ATOM 1116 C CA . LEU A 1 146 ? -7.611 2.755 10.092 1.00 97.00 146 LEU A CA 1
ATOM 1117 C C . LEU A 1 146 ? -8.986 3.389 10.328 1.00 97.00 146 LEU A C 1
ATOM 1119 O O . LEU A 1 146 ? -9.857 3.274 9.465 1.00 97.00 146 LEU A O 1
ATOM 1123 N N . GLU A 1 147 ? -9.172 4.066 11.461 1.00 96.19 147 GLU A N 1
ATOM 1124 C CA . GLU A 1 147 ? -10.409 4.782 11.788 1.00 96.19 147 GLU A CA 1
ATOM 1125 C C . GLU A 1 147 ? -10.671 5.919 10.797 1.00 96.19 147 GLU A C 1
ATOM 1127 O O . GLU A 1 147 ? -11.760 6.000 10.231 1.00 96.19 147 GLU A O 1
ATOM 1132 N N . ARG A 1 148 ? -9.649 6.726 10.479 1.00 95.94 148 ARG A N 1
ATOM 1133 C CA . ARG A 1 148 ? -9.758 7.783 9.458 1.00 95.94 148 ARG A CA 1
ATOM 1134 C C . ARG A 1 148 ? -10.173 7.231 8.093 1.00 95.94 148 ARG A C 1
ATOM 1136 O O . ARG A 1 148 ? -11.049 7.794 7.441 1.00 95.94 148 ARG A O 1
ATOM 1143 N N . LEU A 1 149 ? -9.600 6.100 7.674 1.00 95.94 149 LEU A N 1
ATOM 1144 C CA . LEU A 1 149 ? -10.019 5.427 6.441 1.00 95.94 149 LEU A CA 1
ATOM 1145 C C . LEU A 1 149 ? -11.471 4.930 6.512 1.00 95.94 149 LEU A C 1
ATOM 1147 O O . LEU A 1 149 ? -12.156 4.925 5.491 1.00 95.94 149 LEU A O 1
ATOM 1151 N N . ASP A 1 150 ? -11.963 4.503 7.678 1.00 95.69 150 ASP A N 1
ATOM 1152 C CA . ASP A 1 150 ? -13.364 4.088 7.827 1.00 95.69 150 ASP A CA 1
ATOM 1153 C C . ASP A 1 150 ? -14.347 5.262 7.676 1.00 95.69 150 ASP A C 1
ATOM 1155 O O . ASP A 1 150 ? -15.438 5.104 7.117 1.00 95.69 150 ASP A O 1
ATOM 1159 N N . GLU A 1 151 ? -13.951 6.438 8.157 1.00 95.69 151 GLU A N 1
ATOM 1160 C CA . GLU A 1 151 ? -14.754 7.660 8.106 1.00 95.69 151 GLU A CA 1
ATOM 1161 C C . GLU A 1 151 ? -14.785 8.283 6.707 1.00 95.69 151 GLU A C 1
ATOM 1163 O O . GLU A 1 151 ? -15.847 8.698 6.235 1.00 95.69 151 GLU A O 1
ATOM 1168 N N . GLU A 1 152 ? -13.636 8.330 6.030 1.00 95.38 152 GLU A N 1
ATOM 1169 C CA . GLU A 1 152 ? -13.482 9.001 4.735 1.00 95.38 152 GLU A CA 1
ATOM 1170 C C . GLU A 1 152 ? -13.998 8.146 3.561 1.00 95.38 152 GLU A C 1
ATOM 1172 O O . GLU A 1 152 ? -14.438 8.680 2.541 1.00 95.38 152 GLU A O 1
ATOM 1177 N N . LEU A 1 153 ? -14.011 6.812 3.694 1.00 96.25 153 LEU A N 1
ATOM 1178 C CA . LEU A 1 153 ? -14.388 5.911 2.604 1.00 96.25 153 LEU A CA 1
ATOM 1179 C C . LEU A 1 153 ? -15.875 5.526 2.608 1.00 96.25 153 LEU A C 1
ATOM 1181 O O . LEU A 1 153 ? -16.500 5.178 3.618 1.00 96.25 153 LEU A O 1
ATOM 1185 N N . SER A 1 154 ? -16.455 5.455 1.411 1.00 95.25 154 SER A N 1
ATOM 1186 C CA . SER A 1 154 ? -17.815 4.941 1.230 1.00 95.25 154 SER A CA 1
ATOM 1187 C C . SER A 1 154 ? -17.935 3.464 1.657 1.00 95.25 154 SER A C 1
ATOM 1189 O O . SER A 1 154 ? -16.988 2.686 1.502 1.00 95.25 154 SER A O 1
ATOM 1191 N N . PRO A 1 155 ? -19.115 3.007 2.132 1.00 93.50 155 PRO A N 1
ATOM 1192 C CA . PRO A 1 155 ? -19.307 1.622 2.585 1.00 93.50 155 PRO A CA 1
ATOM 1193 C C . PRO A 1 155 ? -18.925 0.554 1.549 1.00 93.50 155 PRO A C 1
ATOM 1195 O O . PRO A 1 155 ? -18.495 -0.542 1.909 1.00 93.50 155 PRO A O 1
ATOM 1198 N N . LEU A 1 156 ? -19.082 0.868 0.258 1.00 92.50 156 LEU A N 1
ATOM 1199 C CA . LEU A 1 156 ? -18.752 -0.043 -0.835 1.00 92.50 156 LEU A CA 1
ATOM 1200 C C . LEU A 1 156 ? -17.240 -0.277 -0.945 1.00 92.50 156 LEU A C 1
ATOM 1202 O O . LEU A 1 156 ? -16.812 -1.426 -1.066 1.00 92.50 156 LEU A O 1
ATOM 1206 N N . VAL A 1 157 ? -16.442 0.792 -0.876 1.00 94.38 157 VAL A N 1
ATOM 1207 C CA . VAL A 1 157 ? -14.978 0.694 -0.930 1.00 94.38 157 VAL A CA 1
ATOM 1208 C C . VAL A 1 157 ? -14.455 0.022 0.333 1.00 94.38 157 VAL A C 1
ATOM 1210 O O . VAL A 1 157 ? -13.698 -0.942 0.241 1.00 94.38 157 VAL A O 1
ATOM 1213 N N . ARG A 1 158 ? -14.956 0.412 1.510 1.00 93.62 158 ARG A N 1
ATOM 1214 C CA . ARG A 1 158 ? -14.562 -0.183 2.800 1.00 93.62 158 ARG A CA 1
ATOM 1215 C C . ARG A 1 158 ? -14.717 -1.699 2.869 1.00 93.62 158 ARG A C 1
ATOM 1217 O O . ARG A 1 158 ? -13.880 -2.393 3.445 1.00 93.62 158 ARG A O 1
ATOM 1224 N N . ALA A 1 159 ? -15.784 -2.236 2.278 1.00 91.31 159 ALA A N 1
ATOM 1225 C CA . ALA A 1 159 ? -16.058 -3.672 2.299 1.00 91.31 159 ALA A CA 1
ATOM 1226 C C . ALA A 1 159 ? -15.033 -4.504 1.502 1.00 91.31 159 ALA A C 1
ATOM 1228 O O . ALA A 1 159 ? -14.824 -5.693 1.803 1.00 91.31 159 ALA A O 1
ATOM 1229 N N . ASN A 1 160 ? -14.417 -3.883 0.493 1.00 93.06 160 ASN A N 1
ATOM 1230 C CA . ASN A 1 160 ? -13.543 -4.533 -0.479 1.00 93.06 160 ASN A CA 1
ATOM 1231 C C . ASN A 1 160 ? -12.067 -4.153 -0.320 1.00 93.06 160 ASN A C 1
ATOM 1233 O O . ASN A 1 160 ? -11.213 -4.952 -0.704 1.00 93.06 160 ASN A O 1
ATOM 1237 N N . LEU A 1 161 ? -11.766 -2.999 0.284 1.00 96.00 161 LEU A N 1
ATOM 1238 C CA . LEU A 1 161 ? -10.409 -2.494 0.432 1.00 96.00 161 LEU A CA 1
ATOM 1239 C C . LEU A 1 161 ? -9.536 -3.444 1.257 1.00 96.00 161 LEU A C 1
ATOM 1241 O O . LEU A 1 161 ? -9.905 -3.886 2.354 1.00 96.00 161 LEU A O 1
ATOM 1245 N N . ARG A 1 162 ? -8.353 -3.736 0.714 1.00 96.06 162 ARG A N 1
ATOM 1246 C CA . ARG A 1 162 ? -7.300 -4.506 1.373 1.00 96.06 162 ARG A CA 1
ATOM 1247 C C . ARG A 1 162 ? -6.115 -3.611 1.694 1.00 96.06 162 ARG A C 1
ATOM 1249 O O . ARG A 1 162 ? -5.691 -2.834 0.846 1.00 96.06 162 ARG A O 1
ATOM 1256 N N . LEU A 1 163 ? -5.574 -3.784 2.893 1.00 96.62 163 LEU A N 1
ATOM 1257 C CA . LEU A 1 163 ? -4.423 -3.053 3.395 1.00 96.62 163 LEU A CA 1
ATOM 1258 C C . LEU A 1 163 ? -3.204 -3.972 3.583 1.00 96.62 163 LEU A C 1
ATOM 1260 O O . LEU A 1 163 ? -3.378 -5.156 3.902 1.00 96.62 163 LEU A O 1
ATOM 1264 N N . PRO A 1 164 ? -1.985 -3.435 3.400 1.00 96.44 164 PRO A N 1
ATOM 1265 C CA . PRO A 1 164 ? -1.711 -2.077 2.920 1.00 96.44 164 PRO A CA 1
ATOM 1266 C C . PRO A 1 164 ? -2.008 -1.926 1.416 1.00 96.44 164 PRO A C 1
ATOM 1268 O O . PRO A 1 164 ? -1.870 -2.878 0.642 1.00 96.44 164 PRO A O 1
ATOM 1271 N N . ILE A 1 165 ? -2.386 -0.720 0.987 1.00 96.19 165 ILE A N 1
ATOM 1272 C CA . ILE A 1 165 ? -2.424 -0.351 -0.430 1.00 96.19 165 ILE A CA 1
ATOM 1273 C C . ILE A 1 165 ? -0.982 -0.307 -0.934 1.00 96.19 165 ILE A C 1
ATOM 1275 O O . ILE A 1 165 ? -0.136 0.426 -0.417 1.00 96.19 165 ILE A O 1
ATOM 1279 N N . THR A 1 166 ? -0.689 -1.114 -1.949 1.00 95.19 166 THR A N 1
ATOM 1280 C CA . THR A 1 166 ? 0.664 -1.214 -2.500 1.00 95.19 166 THR A CA 1
ATOM 1281 C C . THR A 1 166 ? 0.887 -0.163 -3.581 1.00 95.19 166 THR A C 1
ATOM 1283 O O . THR A 1 166 ? 0.174 -0.125 -4.585 1.00 95.19 166 THR A O 1
ATOM 1286 N N . ILE A 1 167 ? 1.921 0.653 -3.391 1.00 94.38 167 ILE A N 1
ATOM 1287 C CA . ILE A 1 167 ? 2.461 1.573 -4.386 1.00 94.38 167 ILE A CA 1
ATOM 1288 C C . ILE A 1 167 ? 3.693 0.916 -5.010 1.00 94.38 167 ILE A C 1
ATOM 1290 O O . ILE A 1 167 ? 4.709 0.699 -4.349 1.00 94.38 167 ILE A O 1
ATOM 1294 N N . TYR A 1 168 ? 3.602 0.612 -6.295 1.00 92.94 168 TYR A N 1
ATOM 1295 C CA . TYR A 1 168 ? 4.656 -0.021 -7.072 1.00 92.94 168 TYR A CA 1
ATOM 1296 C C . TYR A 1 168 ? 5.611 1.040 -7.616 1.00 92.94 168 TYR A C 1
ATOM 1298 O O . TYR A 1 168 ? 5.182 1.923 -8.354 1.00 92.94 168 TYR A O 1
ATOM 1306 N N . PHE A 1 169 ? 6.894 0.951 -7.278 1.00 89.19 169 PHE A N 1
ATOM 1307 C CA . PHE A 1 169 ? 7.965 1.714 -7.911 1.00 89.19 169 PHE A CA 1
ATOM 1308 C C . PHE A 1 169 ? 8.526 0.909 -9.074 1.00 89.19 169 PHE A C 1
ATOM 1310 O O . PHE A 1 169 ? 9.166 -0.112 -8.850 1.00 89.19 169 PHE A O 1
ATOM 1317 N N . ASP A 1 170 ? 8.309 1.379 -10.297 1.00 80.19 170 ASP A N 1
ATOM 1318 C CA . ASP A 1 170 ? 8.884 0.766 -11.492 1.00 80.19 170 ASP A CA 1
ATOM 1319 C C . ASP A 1 170 ? 10.213 1.460 -11.814 1.00 80.19 170 ASP A C 1
ATOM 1321 O O . ASP A 1 170 ? 10.252 2.652 -12.130 1.00 80.19 170 ASP A O 1
ATOM 1325 N N . HIS A 1 171 ? 11.311 0.715 -11.704 1.00 71.31 171 HIS A N 1
ATOM 1326 C CA . HIS A 1 171 ? 12.662 1.224 -11.935 1.00 71.31 171 HIS A CA 1
ATOM 1327 C C . HIS A 1 171 ? 12.999 1.444 -13.421 1.00 71.31 171 HIS A C 1
ATOM 1329 O O . HIS A 1 171 ? 14.020 2.064 -13.722 1.00 71.31 171 HIS A O 1
ATOM 1335 N N . GLN A 1 172 ? 12.156 0.963 -14.339 1.00 70.69 172 GLN A N 1
ATOM 1336 C CA . GLN A 1 172 ? 12.346 1.034 -15.789 1.00 70.69 172 G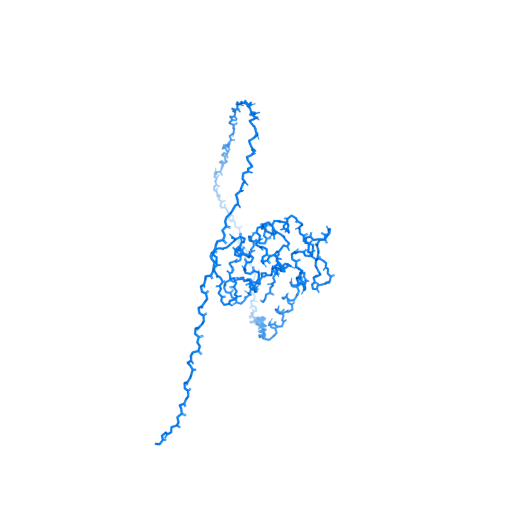LN A CA 1
ATOM 1337 C C . GLN A 1 172 ? 11.552 2.174 -16.446 1.00 70.69 172 GLN A C 1
ATOM 1339 O O . GLN A 1 172 ? 11.747 2.456 -17.629 1.00 70.69 172 GLN A O 1
ATOM 1344 N N . THR A 1 173 ? 10.659 2.849 -15.712 1.00 67.25 173 THR A N 1
ATOM 1345 C CA . THR A 1 173 ? 9.817 3.928 -16.258 1.00 67.25 173 THR A CA 1
ATOM 1346 C C . THR A 1 173 ? 10.155 5.297 -15.676 1.00 67.25 173 THR A C 1
ATOM 1348 O O . THR A 1 173 ? 10.470 5.449 -14.498 1.00 67.25 173 THR A O 1
ATOM 1351 N N . GLU A 1 174 ? 10.030 6.340 -16.502 1.00 63.78 174 GLU A N 1
ATOM 1352 C CA . GLU A 1 174 ? 10.246 7.733 -16.079 1.00 63.78 174 GLU A CA 1
ATOM 1353 C C . GLU A 1 174 ? 9.169 8.236 -15.098 1.00 63.78 174 GLU A C 1
ATOM 1355 O O . GLU A 1 174 ? 9.409 9.175 -14.339 1.00 63.78 174 GLU A O 1
ATOM 1360 N N . THR A 1 175 ? 7.974 7.630 -15.107 1.00 64.44 175 THR A N 1
ATOM 1361 C CA . THR A 1 175 ? 6.807 8.073 -14.319 1.00 64.44 175 THR A CA 1
ATOM 1362 C C . THR A 1 175 ? 6.869 7.620 -12.854 1.00 64.44 175 THR A C 1
ATOM 1364 O O . THR A 1 175 ? 6.219 8.216 -11.999 1.00 64.44 175 THR A O 1
ATOM 1367 N N . GLY A 1 176 ? 7.729 6.650 -12.532 1.00 79.00 176 GLY A N 1
ATOM 1368 C CA . GLY A 1 176 ? 8.261 6.417 -11.190 1.00 79.00 176 GLY A CA 1
ATOM 1369 C C . GLY A 1 176 ? 7.400 5.576 -10.247 1.00 79.00 176 GLY A C 1
ATOM 1370 O O . GLY A 1 176 ? 7.974 4.735 -9.565 1.00 79.00 176 GLY A O 1
ATOM 1371 N N . ALA A 1 177 ? 6.074 5.751 -10.177 1.00 91.38 177 ALA A N 1
ATOM 1372 C CA . ALA A 1 177 ? 5.229 4.930 -9.299 1.00 91.38 177 ALA A CA 1
ATOM 1373 C C . ALA A 1 177 ? 3.790 4.729 -9.802 1.00 91.38 177 ALA A C 1
AT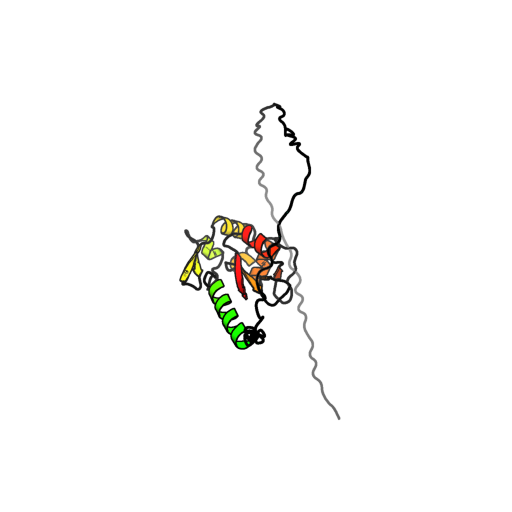OM 1375 O O . ALA A 1 177 ? 3.247 5.568 -10.522 1.00 91.38 177 ALA A O 1
ATOM 1376 N N . TYR A 1 178 ? 3.142 3.637 -9.387 1.00 93.56 178 TYR A N 1
ATOM 1377 C CA . TYR A 1 178 ? 1.723 3.401 -9.657 1.00 93.56 178 TYR A CA 1
ATOM 1378 C C . TYR A 1 178 ? 1.010 2.597 -8.562 1.00 93.56 178 TYR A C 1
ATOM 1380 O O . TYR A 1 178 ? 1.624 1.826 -7.831 1.00 93.56 178 TYR A O 1
ATOM 1388 N N . ILE A 1 179 ? -0.313 2.739 -8.491 1.00 94.69 179 ILE A N 1
ATOM 1389 C CA . ILE A 1 179 ? -1.223 1.875 -7.725 1.00 94.69 179 ILE A CA 1
ATOM 1390 C C . ILE A 1 179 ? -2.027 1.031 -8.716 1.00 94.69 179 ILE A C 1
ATOM 1392 O O . ILE A 1 179 ? -2.400 1.505 -9.792 1.00 94.69 179 ILE A O 1
ATOM 1396 N N . ALA A 1 180 ? -2.256 -0.231 -8.369 1.00 92.19 180 ALA A N 1
ATOM 1397 C CA . ALA A 1 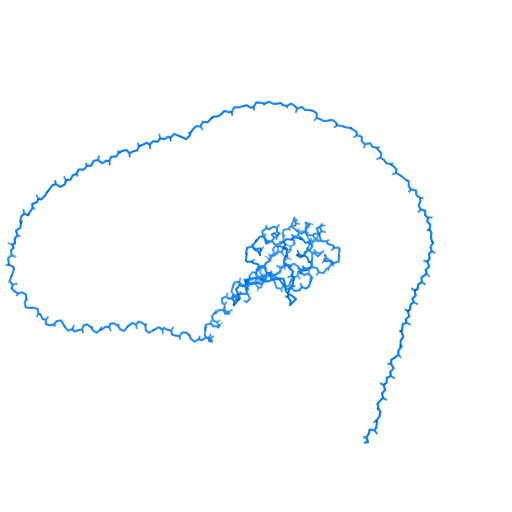180 ? -3.039 -1.178 -9.156 1.00 92.19 180 ALA A CA 1
ATOM 1398 C C . ALA A 1 180 ? -4.237 -1.688 -8.348 1.00 92.19 180 ALA A C 1
ATOM 1400 O O . ALA A 1 180 ? -4.244 -1.558 -7.125 1.00 92.19 180 ALA A O 1
ATOM 1401 N N . HIS A 1 181 ? -5.168 -2.346 -9.045 1.00 92.44 181 HIS A N 1
ATOM 1402 C CA . HIS A 1 181 ? -6.451 -2.856 -8.542 1.00 92.44 181 HIS A CA 1
ATOM 1403 C C . HIS A 1 181 ? -7.507 -1.766 -8.352 1.00 92.44 181 HIS A C 1
ATOM 1405 O O . HIS A 1 181 ? -7.245 -0.724 -7.753 1.00 92.44 181 HIS A O 1
ATOM 1411 N N . ASP A 1 182 ? -8.709 -2.034 -8.861 1.00 93.50 182 ASP A N 1
ATOM 1412 C CA . ASP A 1 182 ? -9.802 -1.063 -8.902 1.00 93.50 182 ASP A CA 1
ATOM 1413 C C . ASP A 1 182 ? -10.196 -0.620 -7.485 1.00 93.50 182 ASP A C 1
ATOM 1415 O O . ASP A 1 182 ? -10.353 0.568 -7.240 1.00 93.50 182 ASP A O 1
ATOM 1419 N N . GLU A 1 183 ? -10.224 -1.533 -6.508 1.00 93.81 183 GLU A N 1
ATOM 1420 C CA . GLU A 1 183 ? -10.581 -1.202 -5.124 1.00 93.81 183 GLU A CA 1
ATOM 1421 C C . GLU A 1 183 ? -9.597 -0.241 -4.438 1.00 93.81 183 GLU A C 1
ATOM 1423 O O . GLU A 1 183 ? -9.998 0.545 -3.581 1.00 93.81 183 GLU A O 1
ATOM 1428 N N . ALA A 1 184 ? -8.312 -0.302 -4.795 1.00 95.44 184 ALA A N 1
ATOM 1429 C CA . ALA A 1 184 ? -7.289 0.581 -4.247 1.00 95.44 184 ALA A CA 1
ATOM 1430 C C . ALA A 1 184 ? -7.300 1.939 -4.953 1.00 95.44 184 ALA A C 1
ATOM 1432 O O . ALA A 1 184 ? -7.093 2.970 -4.318 1.00 95.44 184 ALA A O 1
ATOM 1433 N N . ILE A 1 185 ? -7.565 1.936 -6.260 1.00 96.12 185 ILE A N 1
ATOM 1434 C CA . ILE A 1 185 ? -7.728 3.150 -7.056 1.00 96.12 185 ILE A CA 1
ATOM 1435 C C . ILE A 1 185 ? -8.960 3.930 -6.584 1.00 96.12 185 ILE A C 1
ATOM 1437 O O . ILE A 1 185 ? -8.841 5.121 -6.320 1.00 96.12 185 ILE A O 1
ATOM 1441 N N . ASP A 1 186 ? -10.097 3.256 -6.399 1.00 95.19 186 ASP A N 1
ATOM 1442 C CA . ASP A 1 186 ? -11.338 3.854 -5.897 1.00 95.19 186 ASP A CA 1
ATOM 1443 C C . ASP A 1 186 ? -11.162 4.443 -4.492 1.00 95.19 186 ASP A C 1
ATOM 1445 O O . ASP A 1 186 ? -11.728 5.489 -4.177 1.00 95.19 186 ASP A O 1
ATOM 1449 N N . ALA A 1 187 ? -10.375 3.783 -3.634 1.00 95.81 187 ALA A N 1
ATOM 1450 C CA . ALA A 1 187 ? -10.045 4.320 -2.320 1.00 95.81 187 ALA A CA 1
ATOM 1451 C C . ALA A 1 187 ? -9.242 5.617 -2.442 1.00 95.81 187 ALA A C 1
ATOM 1453 O O . ALA A 1 187 ? -9.618 6.619 -1.853 1.00 95.81 187 ALA A O 1
ATOM 1454 N N . VAL A 1 188 ? -8.174 5.622 -3.239 1.00 95.25 188 VAL A N 1
ATOM 1455 C CA . VAL A 1 188 ? -7.322 6.807 -3.419 1.00 95.25 188 VAL A CA 1
ATOM 1456 C C . VAL A 1 188 ? -8.077 7.974 -4.064 1.00 95.25 188 VAL A C 1
ATOM 1458 O O . VAL A 1 188 ? -7.837 9.117 -3.687 1.00 95.25 188 VAL A O 1
ATOM 1461 N N . ASP A 1 189 ? -9.004 7.693 -4.982 1.00 93.62 189 ASP A N 1
ATOM 1462 C CA . ASP A 1 189 ? -9.906 8.692 -5.568 1.00 93.62 189 ASP A CA 1
ATOM 1463 C C . ASP A 1 189 ? -10.832 9.311 -4.505 1.00 93.62 189 ASP A C 1
ATOM 1465 O O . ASP A 1 189 ? -10.963 10.529 -4.432 1.00 93.62 189 ASP A O 1
ATOM 1469 N N . GLN A 1 190 ? -11.407 8.498 -3.608 1.00 94.25 190 GLN A N 1
ATOM 1470 C CA . GLN A 1 190 ? -12.276 8.986 -2.524 1.00 94.25 190 GLN A CA 1
ATOM 1471 C C . GLN A 1 190 ? -11.540 9.770 -1.436 1.00 94.25 190 GLN A C 1
ATOM 1473 O O . GLN A 1 190 ? -12.144 10.647 -0.824 1.00 94.25 190 GLN A O 1
ATOM 1478 N N . LEU A 1 191 ? -10.258 9.476 -1.208 1.00 93.19 191 LEU A N 1
ATOM 1479 C CA . LEU A 1 191 ? -9.422 10.238 -0.276 1.00 93.19 191 LEU A CA 1
ATOM 1480 C C . LEU A 1 191 ? -9.016 11.614 -0.839 1.00 93.19 191 LEU A C 1
ATOM 1482 O O . LEU A 1 191 ? -8.452 12.416 -0.105 1.00 93.19 191 LEU A O 1
ATOM 1486 N N . ASP A 1 192 ? -9.272 11.893 -2.126 1.00 90.00 192 ASP A N 1
ATOM 1487 C CA . ASP A 1 192 ? -8.935 13.157 -2.808 1.00 90.00 192 ASP A CA 1
ATOM 1488 C C . ASP A 1 192 ? -7.452 13.566 -2.657 1.00 90.00 192 ASP A C 1
ATOM 1490 O O . ASP A 1 192 ? -7.073 14.736 -2.643 1.00 90.00 192 ASP A O 1
ATOM 1494 N N . VAL A 1 193 ? -6.565 12.573 -2.549 1.00 87.62 193 VAL A N 1
ATOM 1495 C CA . VAL A 1 193 ? -5.119 12.784 -2.343 1.00 87.62 193 VAL A CA 1
ATOM 1496 C C . VAL A 1 193 ? -4.348 12.993 -3.653 1.00 87.62 193 VAL A C 1
ATOM 1498 O O . VAL A 1 193 ? -3.129 13.196 -3.653 1.00 87.62 193 VAL A O 1
ATOM 1501 N N . THR A 1 194 ? -5.022 12.900 -4.803 1.00 86.81 194 THR A N 1
ATOM 1502 C CA . THR A 1 194 ? -4.422 13.110 -6.126 1.00 86.81 194 THR A CA 1
ATOM 1503 C C . THR A 1 194 ? -5.452 13.548 -7.158 1.00 86.81 194 THR A C 1
ATOM 1505 O O . THR A 1 194 ? -6.522 12.971 -7.278 1.00 86.81 194 THR A O 1
ATOM 1508 N N . GLU A 1 195 ? -5.072 14.503 -8.005 1.00 83.56 195 GLU A N 1
ATOM 1509 C CA . GLU A 1 195 ? -5.879 14.947 -9.152 1.00 83.56 195 GLU A CA 1
ATOM 1510 C C . GLU A 1 195 ? -5.684 14.050 -10.395 1.00 83.56 195 GLU A C 1
ATOM 1512 O O . GLU A 1 195 ? -6.130 14.367 -11.502 1.00 83.56 195 GLU A O 1
ATOM 1517 N N . THR A 1 196 ? -4.934 12.951 -10.263 1.00 83.50 196 THR A N 1
ATOM 1518 C CA . THR A 1 196 ? -4.547 12.119 -11.408 1.00 83.50 196 THR A CA 1
ATOM 1519 C C . THR A 1 196 ? -5.612 11.078 -11.707 1.00 83.50 196 THR A C 1
ATOM 1521 O O . THR A 1 196 ? -5.958 10.275 -10.852 1.00 83.50 196 THR A O 1
ATOM 1524 N N . SER A 1 197 ? -6.078 11.021 -12.954 1.00 87.06 197 SER A N 1
ATOM 1525 C CA . SER A 1 197 ? -7.005 9.969 -13.375 1.00 87.06 197 SER A CA 1
ATOM 1526 C C . SER A 1 197 ? -6.281 8.652 -13.697 1.00 87.06 197 SER A C 1
ATOM 1528 O O . SER A 1 197 ? -5.200 8.684 -14.305 1.00 87.06 197 SER A O 1
ATOM 1530 N N . PRO A 1 198 ? -6.891 7.493 -13.392 1.00 91.88 198 PRO A N 1
ATOM 1531 C CA . PRO A 1 198 ? -6.358 6.186 -13.762 1.00 91.88 198 PRO A CA 1
ATOM 1532 C C . PRO A 1 198 ? -6.190 6.022 -15.277 1.00 91.88 198 PRO A C 1
ATOM 1534 O O . PRO A 1 198 ? -6.993 6.506 -16.078 1.00 91.88 198 PRO A O 1
ATOM 1537 N N . ARG A 1 199 ? -5.143 5.305 -15.684 1.00 90.50 199 ARG A N 1
ATOM 1538 C CA . ARG A 1 199 ? -4.829 4.964 -17.076 1.00 90.50 199 ARG A CA 1
ATOM 1539 C C . ARG A 1 199 ? -4.455 3.492 -17.143 1.00 90.50 199 ARG A C 1
ATOM 1541 O O . ARG A 1 199 ? -3.592 3.044 -16.398 1.00 90.50 199 ARG A O 1
ATOM 1548 N N . GLU A 1 200 ? -5.109 2.749 -18.033 1.00 88.69 200 GLU A N 1
ATOM 1549 C CA . GLU A 1 200 ? -4.831 1.317 -18.247 1.00 88.69 200 GLU A CA 1
ATOM 1550 C C . GLU A 1 200 ? -4.975 0.463 -16.968 1.00 88.69 200 GLU A C 1
ATOM 1552 O O . GLU A 1 200 ? -4.193 -0.452 -16.725 1.00 88.69 200 GLU A O 1
ATOM 1557 N N . GLY A 1 201 ? -5.965 0.778 -16.120 1.00 90.25 201 GLY A N 1
ATOM 1558 C CA . GLY A 1 201 ? -6.194 0.063 -14.853 1.00 90.25 201 GLY A CA 1
ATOM 1559 C C . GLY A 1 201 ? -5.141 0.342 -13.774 1.00 90.25 201 GLY A C 1
ATOM 1560 O O . GLY A 1 201 ? -5.026 -0.413 -12.810 1.00 90.25 201 GLY A O 1
ATOM 1561 N N . LYS A 1 202 ? -4.345 1.404 -13.946 1.00 93.31 202 LYS A N 1
ATOM 1562 C CA . LYS A 1 202 ? -3.336 1.860 -12.989 1.00 93.31 202 LYS A CA 1
ATOM 1563 C C . LYS A 1 202 ? -3.512 3.337 -12.686 1.00 93.31 202 LYS A C 1
ATOM 1565 O O . LYS A 1 202 ? -3.751 4.142 -13.585 1.00 93.31 202 LYS A O 1
ATOM 1570 N N . LEU A 1 203 ? -3.314 3.712 -11.434 1.00 93.94 203 LEU A N 1
ATOM 1571 C CA . LEU A 1 203 ? -3.195 5.106 -11.036 1.00 93.94 203 LEU A CA 1
ATOM 1572 C C . LEU A 1 203 ? -1.713 5.467 -10.958 1.00 93.94 203 LEU A C 1
ATOM 1574 O O . LEU A 1 203 ? -1.010 5.019 -10.056 1.00 93.94 203 LEU A O 1
ATOM 1578 N N . TRP A 1 204 ? -1.231 6.238 -11.931 1.00 93.06 204 TRP A N 1
ATOM 1579 C CA . TRP A 1 204 ? 0.167 6.664 -11.992 1.00 93.06 204 TRP A CA 1
ATOM 1580 C C . TRP A 1 204 ? 0.407 7.861 -11.080 1.00 93.06 204 TRP A C 1
ATOM 1582 O O . TRP A 1 204 ? -0.360 8.819 -11.095 1.00 93.06 204 TRP A O 1
ATOM 1592 N N . LEU A 1 205 ? 1.491 7.812 -10.313 1.00 91.25 205 LEU A N 1
ATOM 1593 C CA . LEU A 1 205 ? 1.847 8.820 -9.325 1.00 91.25 205 LEU A CA 1
ATOM 1594 C C . LEU A 1 205 ? 3.291 9.258 -9.538 1.00 91.25 205 LEU A C 1
ATOM 1596 O O . LEU A 1 205 ? 4.180 8.435 -9.748 1.00 91.25 205 LEU A O 1
ATOM 1600 N N . SER A 1 206 ? 3.553 10.554 -9.387 1.00 89.62 206 SER A N 1
ATOM 1601 C CA . SER A 1 206 ? 4.927 11.005 -9.178 1.00 89.62 206 SER A CA 1
ATOM 1602 C C . SER A 1 206 ? 5.469 10.454 -7.854 1.00 89.62 206 SER A C 1
ATOM 1604 O O . SER A 1 206 ? 4.730 10.245 -6.887 1.00 89.62 206 SER A O 1
ATOM 1606 N N . ARG A 1 207 ? 6.793 10.293 -7.760 1.00 88.38 207 ARG A N 1
ATOM 1607 C CA . ARG A 1 207 ? 7.453 9.858 -6.518 1.00 88.38 207 ARG A CA 1
ATOM 1608 C C . ARG A 1 207 ? 7.121 10.757 -5.323 1.00 88.38 207 ARG A C 1
ATOM 1610 O O . ARG A 1 207 ? 7.001 10.264 -4.207 1.00 88.38 207 ARG A O 1
ATOM 1617 N N . SER A 1 208 ? 6.963 12.062 -5.546 1.00 89.69 208 SER A N 1
ATOM 1618 C CA . SER A 1 208 ? 6.564 13.009 -4.501 1.00 89.69 208 SER A CA 1
ATOM 1619 C C . SER A 1 208 ? 5.144 12.759 -3.999 1.00 89.69 208 SER A C 1
ATOM 1621 O O . SER A 1 208 ? 4.955 12.728 -2.788 1.00 89.69 208 SER A O 1
ATOM 1623 N N . GLN A 1 209 ? 4.181 12.521 -4.897 1.00 91.94 209 GLN A N 1
ATOM 1624 C CA . GLN A 1 209 ? 2.803 12.188 -4.511 1.00 91.94 209 GLN A CA 1
ATOM 1625 C C . GLN A 1 209 ? 2.761 10.879 -3.722 1.00 91.94 209 GLN A C 1
ATOM 1627 O O . GLN A 1 209 ? 2.188 10.831 -2.642 1.00 91.94 209 GLN A O 1
ATOM 1632 N N . ALA A 1 210 ? 3.449 9.843 -4.208 1.00 92.38 210 ALA A N 1
ATOM 1633 C CA . ALA A 1 210 ? 3.544 8.555 -3.528 1.00 92.38 210 ALA A CA 1
ATOM 1634 C C . ALA A 1 210 ? 4.076 8.684 -2.084 1.00 92.38 210 ALA A C 1
ATOM 1636 O O .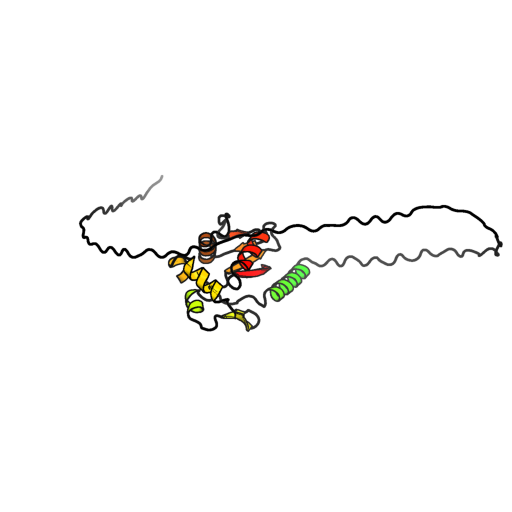 ALA A 1 210 ? 3.514 8.109 -1.155 1.00 92.38 210 ALA A O 1
ATOM 1637 N N . ILE A 1 211 ? 5.137 9.477 -1.882 1.00 91.81 211 ILE A N 1
ATOM 1638 C CA . ILE A 1 211 ? 5.704 9.740 -0.549 1.00 91.81 211 ILE A CA 1
ATOM 1639 C C . ILE A 1 211 ? 4.749 10.562 0.320 1.00 91.81 211 ILE A C 1
ATOM 1641 O O . ILE A 1 211 ? 4.680 10.324 1.523 1.00 91.81 211 ILE A O 1
ATOM 1645 N N . GLN A 1 212 ? 4.046 11.538 -0.254 1.00 93.88 212 GLN A N 1
ATOM 1646 C CA . GLN A 1 212 ? 3.088 12.361 0.480 1.00 93.88 212 GLN A CA 1
ATOM 1647 C C . GLN A 1 212 ? 1.916 11.520 0.997 1.00 93.88 212 GLN A C 1
ATOM 1649 O O . GLN A 1 212 ? 1.651 11.549 2.194 1.00 93.88 212 GLN A O 1
ATOM 1654 N N . ILE A 1 213 ? 1.304 10.708 0.132 1.00 93.94 213 ILE A N 1
ATOM 1655 C CA . ILE A 1 213 ? 0.179 9.831 0.486 1.00 93.94 213 ILE A CA 1
ATOM 1656 C C . ILE A 1 213 ? 0.571 8.882 1.626 1.00 93.94 213 ILE A C 1
ATOM 1658 O O . ILE A 1 213 ? -0.116 8.802 2.640 1.00 93.94 213 ILE A O 1
ATOM 1662 N N . ALA A 1 214 ? 1.730 8.223 1.515 1.00 93.44 214 ALA A N 1
ATOM 1663 C CA . ALA A 1 214 ? 2.203 7.296 2.546 1.00 93.44 214 ALA A CA 1
ATOM 1664 C C . ALA A 1 214 ? 2.550 7.973 3.886 1.00 93.44 214 ALA A C 1
ATOM 1666 O O . ALA A 1 214 ? 2.617 7.302 4.913 1.00 93.44 214 ALA A O 1
ATOM 1667 N N . ARG A 1 215 ? 2.803 9.289 3.891 1.00 93.50 215 ARG A N 1
ATOM 1668 C CA . ARG A 1 215 ? 3.013 10.069 5.122 1.00 93.50 215 ARG A CA 1
ATOM 1669 C C . ARG A 1 215 ? 1.705 10.506 5.766 1.00 93.50 215 ARG A C 1
ATOM 1671 O O . ARG A 1 215 ? 1.666 10.647 6.981 1.00 93.50 215 ARG A O 1
ATOM 1678 N N . GLU A 1 216 ? 0.687 10.768 4.959 1.00 94.25 216 GLU A N 1
ATOM 1679 C CA . GLU A 1 216 ? -0.623 11.229 5.419 1.00 94.25 216 GLU A CA 1
ATOM 1680 C C . GLU A 1 216 ? -1.466 10.098 6.022 1.00 94.25 216 GLU A C 1
ATOM 1682 O O . GLU A 1 216 ? -2.198 10.323 6.989 1.00 94.25 216 GLU A O 1
ATOM 1687 N N . TYR A 1 217 ? -1.284 8.884 5.493 1.00 95.31 217 TYR A N 1
ATOM 1688 C CA . TYR A 1 217 ? -1.903 7.646 5.963 1.00 95.31 217 TYR A CA 1
ATOM 1689 C C . TYR A 1 217 ? -0.812 6.609 6.285 1.00 95.31 217 TYR A C 1
ATOM 1691 O O . TYR A 1 217 ? -0.563 5.688 5.491 1.00 95.31 217 TYR A O 1
ATOM 1699 N N . PRO A 1 218 ? -0.098 6.769 7.416 1.00 92.25 218 PRO A N 1
ATOM 1700 C CA . PRO A 1 218 ? 0.964 5.850 7.808 1.00 92.25 218 PRO A CA 1
ATOM 1701 C C . PRO A 1 218 ? 0.423 4.426 7.968 1.00 92.25 218 PRO A C 1
ATOM 1703 O O . PRO A 1 218 ? -0.726 4.223 8.340 1.00 92.25 218 PRO A O 1
ATOM 1706 N N . SER A 1 219 ? 1.250 3.416 7.684 1.00 93.56 219 SER A N 1
ATOM 1707 C CA . SER A 1 219 ? 0.921 1.972 7.725 1.00 93.56 219 SER A CA 1
ATOM 1708 C C . SER A 1 219 ? -0.138 1.466 6.728 1.00 93.56 219 SER A C 1
ATOM 1710 O O . SER A 1 219 ? -0.105 0.288 6.368 1.00 93.56 219 SER A O 1
ATOM 1712 N N . ALA A 1 220 ? -1.035 2.328 6.236 1.00 95.88 220 ALA A N 1
ATOM 1713 C CA . ALA A 1 220 ? -2.058 1.975 5.255 1.00 95.88 220 ALA A CA 1
ATOM 1714 C C . ALA A 1 220 ? -1.506 1.859 3.830 1.00 95.88 220 ALA A C 1
ATOM 1716 O O . ALA A 1 220 ? -2.088 1.155 3.006 1.00 95.88 220 ALA A O 1
ATOM 1717 N N . PHE A 1 221 ? -0.378 2.512 3.546 1.00 95.38 221 PHE A N 1
ATOM 1718 C CA . PHE A 1 221 ? 0.330 2.415 2.274 1.00 95.38 221 PHE A CA 1
ATOM 1719 C C . PHE A 1 221 ? 1.697 1.773 2.455 1.00 95.38 221 PHE A C 1
ATOM 1721 O O . PHE A 1 221 ? 2.387 1.990 3.452 1.00 95.38 221 PHE A O 1
ATOM 1728 N N . GLN A 1 222 ? 2.115 1.016 1.445 1.00 94.19 222 GLN A N 1
ATOM 1729 C CA . GLN A 1 222 ? 3.432 0.399 1.414 1.00 94.19 222 GLN A CA 1
ATOM 1730 C C . GLN A 1 222 ? 4.042 0.489 0.021 1.00 94.19 222 GLN A C 1
ATOM 1732 O O . GLN A 1 222 ? 3.344 0.397 -0.987 1.00 94.19 222 GLN A O 1
ATOM 1737 N N . PHE A 1 223 ? 5.362 0.647 -0.034 1.00 92.31 223 PHE A N 1
ATOM 1738 C CA . PHE A 1 223 ? 6.104 0.650 -1.286 1.00 92.31 223 PHE A CA 1
ATOM 1739 C C . PHE A 1 223 ? 6.574 -0.756 -1.644 1.00 92.31 223 PHE A C 1
ATOM 1741 O O . PHE A 1 223 ? 7.099 -1.475 -0.794 1.00 92.31 223 PHE A O 1
ATOM 1748 N N . LEU A 1 224 ? 6.421 -1.118 -2.913 1.00 91.50 224 LEU A N 1
ATOM 1749 C CA . LEU A 1 224 ? 7.007 -2.317 -3.496 1.00 91.50 224 LEU A CA 1
ATOM 1750 C C . LEU A 1 224 ? 7.858 -1.904 -4.692 1.00 91.50 224 LEU A C 1
ATOM 1752 O O . LEU A 1 224 ? 7.381 -1.200 -5.577 1.00 91.50 224 LEU A O 1
ATOM 1756 N N . LEU A 1 225 ? 9.113 -2.340 -4.728 1.00 88.31 225 LEU A N 1
ATOM 1757 C CA . LEU A 1 225 ? 9.959 -2.179 -5.906 1.00 88.31 225 LEU A CA 1
ATOM 1758 C C . LEU A 1 225 ? 9.584 -3.264 -6.926 1.00 88.31 225 LEU A C 1
ATOM 1760 O O . LEU A 1 225 ? 9.627 -4.450 -6.590 1.00 88.31 225 LEU A O 1
ATOM 1764 N N . ALA A 1 226 ? 9.158 -2.850 -8.119 1.00 79.56 226 ALA A N 1
ATOM 1765 C CA . ALA A 1 226 ? 8.641 -3.700 -9.192 1.00 79.56 226 ALA A CA 1
ATOM 1766 C C . ALA A 1 226 ? 9.613 -3.788 -10.371 1.00 79.56 226 ALA A C 1
ATOM 1768 O O . ALA A 1 226 ? 10.324 -2.787 -10.641 1.00 79.56 226 ALA A O 1
#

Radius of gyration: 37.31 Å; chains: 1; bounding box: 126×62×85 Å

Secondary structure (DSSP, 8-state):
-----------------------------------------------------------------------------------PPPP-------HHHHHHHHHHHHHHHTTTSBSSPEEHHHHTT-SS-EEEBTTS-EEE--HHHHHHHHHHS-HHHHHH-EESEEEEE-TT-TT-EEEESHHHHHHHHHTT---PPPBTTEEEE-HHHHHHHHHHSTTTEEEEE-

Foldseek 3Di:
DDDDDDDDDDDDDDDDDDDDDDDDDDDDDDDDDDDDDDDDDDDDDDDDDDDDDDDDDDDDDDDDDDDDDDDDDDPDDPPDPDPPDPDPDPPPQDPVNVVVVVVVVLCVVQQQPFPDFDQLVVQQVDPFRWGAGNVRDIQTADNVLSVVLVVQDDPVLNRPDTFQQEWEAEPPDPLGIKGADPSSVNSCVSVVLDPFDDDPRIGGDHPVSLVVVCVVRPRSYDYRYD